Protein AF-A0A532EG51-F1 (afdb_monomer)

Structure (mmCIF, N/CA/C/O backbone):
data_AF-A0A532EG51-F1
#
_entry.id   AF-A0A532EG51-F1
#
loop_
_atom_site.group_PDB
_atom_site.id
_atom_site.type_symbol
_atom_site.label_atom_id
_atom_site.label_alt_id
_atom_site.label_comp_id
_atom_site.label_asym_id
_atom_site.label_entity_id
_atom_site.label_seq_id
_atom_site.pdbx_PDB_ins_code
_atom_site.Cartn_x
_atom_site.Cartn_y
_atom_site.Cartn_z
_atom_site.occupancy
_atom_site.B_iso_or_equiv
_atom_site.auth_seq_id
_atom_site.auth_comp_id
_atom_site.auth_asym_id
_atom_site.auth_atom_id
_atom_site.pdbx_PDB_model_num
ATOM 1 N N . MET A 1 1 ? 7.553 10.948 -32.820 1.00 44.69 1 MET A N 1
ATOM 2 C CA . MET A 1 1 ? 8.065 10.820 -31.436 1.00 44.69 1 MET A CA 1
ATOM 3 C C . MET A 1 1 ? 9.586 10.845 -31.496 1.00 44.69 1 MET A C 1
ATOM 5 O O . MET A 1 1 ? 10.155 9.949 -32.108 1.00 44.69 1 MET A O 1
ATOM 9 N N . SER A 1 2 ? 10.228 11.913 -31.012 1.00 43.25 2 SER A N 1
ATOM 10 C CA . SER A 1 2 ? 11.680 12.111 -31.150 1.00 43.25 2 SER A CA 1
ATOM 11 C C . SER A 1 2 ? 12.471 11.168 -30.231 1.00 43.25 2 SER A C 1
ATOM 13 O O . SER A 1 2 ? 11.969 10.729 -29.196 1.00 43.25 2 SER A O 1
ATOM 15 N N . GLN A 1 3 ? 13.717 10.857 -30.606 1.00 40.47 3 GLN A N 1
ATOM 16 C CA . GLN A 1 3 ? 14.642 10.022 -29.823 1.00 40.47 3 GLN A CA 1
ATOM 17 C C . GLN A 1 3 ? 14.815 10.500 -28.366 1.00 40.47 3 GLN A C 1
ATOM 19 O O . GLN A 1 3 ? 14.980 9.659 -27.489 1.00 40.47 3 GLN A O 1
ATOM 24 N N . GLY A 1 4 ? 14.662 11.800 -28.085 1.00 36.78 4 GLY A N 1
ATOM 25 C CA . GLY A 1 4 ? 14.789 12.367 -26.734 1.00 36.78 4 GLY A CA 1
ATOM 26 C C . GLY A 1 4 ? 13.719 11.914 -25.730 1.00 36.78 4 GLY A C 1
ATOM 27 O O . GLY A 1 4 ? 13.991 11.847 -24.537 1.00 36.78 4 GLY A O 1
ATOM 28 N N . ALA A 1 5 ? 12.525 11.509 -26.182 1.00 42.94 5 ALA A N 1
ATOM 29 C CA . ALA A 1 5 ? 11.503 10.949 -25.287 1.00 42.94 5 ALA A CA 1
ATOM 30 C C . ALA A 1 5 ? 11.810 9.497 -24.861 1.00 42.94 5 ALA A C 1
ATOM 32 O O . ALA A 1 5 ? 11.273 9.016 -23.867 1.00 42.94 5 ALA A O 1
ATOM 33 N N . ARG A 1 6 ? 12.679 8.785 -25.599 1.00 46.69 6 ARG A N 1
ATOM 34 C CA . ARG A 1 6 ? 13.057 7.390 -25.302 1.00 46.69 6 ARG A CA 1
ATOM 35 C C . ARG A 1 6 ? 14.156 7.271 -24.241 1.00 46.69 6 ARG A C 1
ATOM 37 O O . ARG A 1 6 ? 14.293 6.198 -23.657 1.00 46.69 6 ARG A O 1
ATOM 44 N N . GLU A 1 7 ? 14.917 8.335 -23.989 1.00 49.00 7 GLU A N 1
ATOM 45 C CA . GLU A 1 7 ? 15.974 8.369 -22.964 1.00 49.00 7 GLU A CA 1
ATOM 46 C C . GLU A 1 7 ? 15.437 8.706 -21.565 1.00 49.00 7 GLU A C 1
ATOM 48 O O . GLU A 1 7 ? 15.959 8.198 -20.578 1.00 49.00 7 GLU A O 1
ATOM 53 N N . ALA A 1 8 ? 14.348 9.475 -21.461 1.00 59.41 8 ALA A N 1
ATOM 54 C CA . ALA A 1 8 ? 13.817 9.969 -20.184 1.00 59.41 8 ALA A CA 1
ATOM 55 C C . ALA A 1 8 ? 13.227 8.888 -19.247 1.00 59.41 8 ALA A C 1
ATOM 57 O O . ALA A 1 8 ? 13.040 9.150 -18.057 1.00 59.41 8 ALA A O 1
ATOM 58 N N . ASN A 1 9 ? 12.947 7.686 -19.764 1.00 66.75 9 ASN A N 1
ATOM 59 C CA . ASN A 1 9 ? 12.246 6.605 -19.054 1.00 66.75 9 ASN A CA 1
ATOM 60 C C . ASN A 1 9 ? 13.126 5.378 -18.762 1.00 66.75 9 ASN A C 1
ATOM 62 O O . ASN A 1 9 ? 12.605 4.271 -18.644 1.00 66.75 9 ASN A O 1
ATOM 66 N N . ARG A 1 10 ? 14.450 5.541 -18.678 1.00 78.94 10 ARG A N 1
ATOM 67 C CA . ARG A 1 10 ? 15.363 4.463 -18.268 1.00 78.94 10 ARG A CA 1
ATOM 68 C C . ARG A 1 10 ? 15.926 4.727 -16.879 1.00 78.94 10 ARG A C 1
ATOM 70 O O . ARG A 1 10 ? 16.183 5.877 -16.532 1.00 78.94 10 ARG A O 1
ATOM 77 N N . VAL A 1 11 ? 16.150 3.656 -16.124 1.00 87.00 11 VAL A N 1
ATOM 78 C CA . VAL A 1 11 ? 16.939 3.694 -14.888 1.00 87.00 11 VAL A CA 1
ATOM 79 C C . VAL A 1 11 ? 18.375 4.102 -15.226 1.00 87.00 11 VAL A C 1
ATOM 81 O O . VAL A 1 11 ? 19.009 3.514 -16.105 1.00 87.00 11 VAL A O 1
ATOM 84 N N . THR A 1 12 ? 18.880 5.129 -14.548 1.00 92.38 12 THR A N 1
ATOM 85 C CA . THR A 1 12 ? 20.250 5.636 -14.708 1.00 92.38 12 THR A CA 1
ATOM 86 C C . THR A 1 12 ? 21.196 5.024 -13.664 1.00 92.38 12 THR A C 1
ATOM 88 O O . THR A 1 12 ? 20.728 4.517 -12.643 1.00 92.38 12 THR A O 1
ATOM 91 N N . PRO A 1 13 ? 22.530 5.098 -13.847 1.00 95.56 13 PRO A N 1
ATOM 92 C CA . PRO A 1 13 ? 23.479 4.696 -12.804 1.00 95.56 13 PRO A CA 1
ATOM 93 C C . PRO A 1 13 ? 23.247 5.412 -11.465 1.00 95.56 13 PRO A C 1
ATOM 95 O O . PRO A 1 13 ? 23.310 4.777 -10.419 1.00 95.56 13 PRO A O 1
ATOM 98 N N . LEU A 1 14 ? 22.873 6.698 -11.498 1.00 95.81 14 LEU A N 1
ATOM 99 C CA . LEU A 1 14 ? 22.558 7.470 -10.293 1.00 95.81 14 LEU A CA 1
ATOM 100 C C . LEU A 1 14 ? 21.313 6.936 -9.566 1.00 95.81 14 LEU A C 1
ATOM 102 O O . LEU A 1 14 ? 21.284 6.913 -8.339 1.00 95.81 14 LEU A O 1
ATOM 106 N N . ASP A 1 15 ? 20.293 6.476 -10.299 1.00 95.50 15 ASP A N 1
ATOM 107 C CA . ASP A 1 15 ? 19.112 5.851 -9.686 1.00 95.50 15 ASP A CA 1
ATOM 108 C C . ASP A 1 15 ? 19.478 4.553 -8.948 1.00 95.50 15 ASP A C 1
ATOM 110 O O . ASP A 1 15 ? 18.908 4.262 -7.892 1.00 95.50 15 ASP A O 1
ATOM 114 N N . VAL A 1 16 ? 20.433 3.788 -9.494 1.00 96.38 16 VAL A N 1
ATOM 115 C CA . VAL A 1 16 ? 20.957 2.557 -8.884 1.00 96.38 16 VAL A CA 1
ATOM 116 C C . VAL A 1 16 ? 21.799 2.874 -7.649 1.00 96.38 16 VAL A C 1
ATOM 118 O O . VAL A 1 16 ? 21.590 2.251 -6.610 1.00 96.38 16 VAL A O 1
ATOM 121 N N . GLU A 1 17 ? 22.692 3.863 -7.724 1.00 97.88 17 GLU A N 1
ATOM 122 C CA . GLU A 1 17 ? 23.481 4.330 -6.575 1.00 97.88 17 GLU A CA 1
ATOM 123 C C . GLU A 1 17 ? 22.575 4.850 -5.452 1.00 97.88 17 GLU A C 1
ATOM 125 O O . GLU A 1 17 ? 22.769 4.509 -4.287 1.00 97.88 17 GLU A O 1
ATOM 130 N N . TYR A 1 18 ? 21.529 5.614 -5.786 1.00 97.88 18 TYR A N 1
ATOM 131 C CA . TYR A 1 18 ? 20.553 6.089 -4.803 1.00 97.88 18 TYR A CA 1
ATOM 132 C C . TYR A 1 18 ? 19.774 4.933 -4.156 1.00 97.88 18 TYR A C 1
ATOM 134 O O . TYR A 1 18 ? 19.570 4.926 -2.940 1.00 97.88 18 TYR A O 1
ATOM 142 N N . TYR A 1 19 ? 19.378 3.926 -4.942 1.00 97.94 19 TYR A N 1
ATOM 143 C CA . TYR A 1 19 ? 18.764 2.707 -4.414 1.00 97.94 19 TYR A CA 1
ATOM 144 C C . TYR A 1 19 ? 19.694 1.973 -3.437 1.00 97.94 19 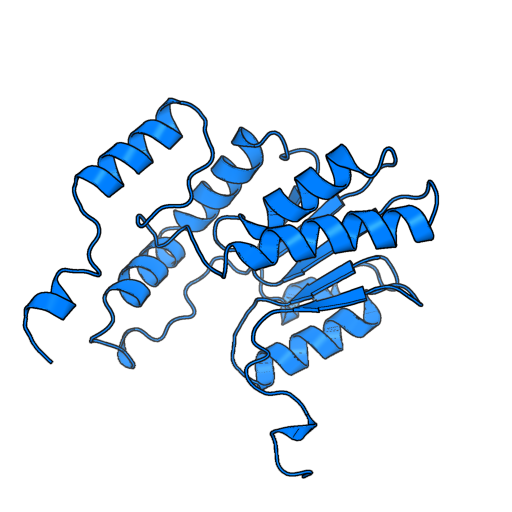TYR A C 1
ATOM 146 O O . TYR A 1 19 ? 19.277 1.650 -2.322 1.00 97.94 19 TYR A O 1
ATOM 154 N N . GLN A 1 20 ? 20.957 1.760 -3.816 1.00 98.12 20 GLN A N 1
ATOM 155 C CA . GLN A 1 20 ? 21.966 1.121 -2.965 1.00 98.12 20 GLN A CA 1
ATOM 156 C C . GLN A 1 20 ? 22.197 1.914 -1.678 1.00 98.12 20 GLN A C 1
ATOM 158 O O . GLN A 1 20 ? 22.132 1.341 -0.593 1.00 98.12 20 GLN A O 1
ATOM 163 N N . PHE A 1 21 ? 22.339 3.237 -1.779 1.00 98.38 21 PHE A N 1
ATOM 164 C CA . PHE A 1 21 ? 22.466 4.121 -0.626 1.00 98.38 21 PHE A CA 1
ATOM 165 C C . PHE A 1 21 ? 21.287 3.968 0.345 1.00 98.38 21 PHE A C 1
ATOM 167 O O . PHE A 1 21 ? 21.500 3.784 1.542 1.00 98.38 21 PHE A O 1
ATOM 174 N N . CYS A 1 22 ? 20.037 3.989 -0.137 1.00 98.38 22 CYS A N 1
ATOM 175 C CA . CYS A 1 22 ? 18.874 3.780 0.733 1.00 98.38 22 CYS A CA 1
ATOM 176 C C . CYS A 1 22 ? 18.903 2.410 1.426 1.00 98.38 22 CYS A C 1
ATOM 178 O O . CYS A 1 22 ? 18.584 2.318 2.613 1.00 98.38 22 CYS A O 1
ATOM 180 N N . ARG A 1 23 ? 19.313 1.351 0.718 1.00 97.75 23 ARG A N 1
ATOM 181 C CA . ARG A 1 23 ? 19.439 -0.001 1.286 1.00 97.75 23 ARG A CA 1
ATOM 182 C C . ARG A 1 23 ? 20.509 -0.058 2.376 1.00 97.75 23 ARG A C 1
ATOM 184 O O . ARG A 1 23 ? 20.228 -0.546 3.466 1.00 97.75 23 ARG A O 1
ATOM 191 N N . GLU A 1 24 ? 21.698 0.471 2.105 1.00 98.12 24 GLU A N 1
ATOM 192 C CA . GLU A 1 24 ? 22.837 0.479 3.032 1.00 98.12 24 GLU A CA 1
ATOM 193 C C . GLU A 1 24 ? 22.579 1.337 4.272 1.00 98.12 24 GLU A C 1
ATOM 195 O O . GLU A 1 24 ? 22.957 0.964 5.379 1.00 98.12 24 GLU A O 1
ATOM 200 N N . GLN A 1 25 ? 21.901 2.473 4.100 1.00 98.31 25 GLN A N 1
ATOM 201 C CA . GLN A 1 25 ? 21.572 3.390 5.191 1.00 98.31 25 GLN A CA 1
ATOM 202 C C . GLN A 1 25 ? 20.287 3.015 5.937 1.00 98.31 25 GLN A C 1
ATOM 204 O O . GLN A 1 25 ? 19.846 3.789 6.788 1.00 98.31 25 GLN A O 1
ATOM 209 N N . LEU A 1 26 ? 19.674 1.867 5.619 1.00 98.00 26 LEU A N 1
ATOM 210 C CA . LEU A 1 26 ? 18.408 1.418 6.202 1.00 98.00 26 LEU A CA 1
ATOM 211 C C . LEU A 1 26 ? 17.331 2.513 6.141 1.00 98.00 26 LEU A C 1
ATOM 213 O O . LEU A 1 26 ? 16.699 2.844 7.142 1.00 98.00 26 LEU A O 1
ATOM 217 N N . ARG A 1 27 ? 17.139 3.091 4.951 1.00 98.12 27 ARG A N 1
ATOM 218 C CA . ARG A 1 27 ? 16.111 4.098 4.662 1.00 98.12 27 ARG A CA 1
ATOM 219 C C . ARG A 1 27 ? 15.099 3.571 3.643 1.00 98.12 27 ARG A C 1
ATOM 221 O O . ARG A 1 27 ? 15.497 2.821 2.745 1.00 98.12 27 ARG A O 1
ATOM 228 N N . PRO A 1 28 ? 13.829 4.010 3.712 1.00 98.19 28 PRO A N 1
ATOM 229 C CA . PRO A 1 28 ? 12.867 3.730 2.656 1.00 98.19 28 PRO A CA 1
ATOM 230 C C . PRO A 1 28 ? 13.341 4.271 1.301 1.00 98.19 28 PRO A C 1
ATOM 232 O O . PRO A 1 28 ? 14.021 5.299 1.225 1.00 98.19 28 PRO A O 1
ATOM 235 N N . TYR A 1 29 ? 12.961 3.589 0.226 1.00 98.31 29 TYR A N 1
ATOM 236 C CA . TYR A 1 29 ? 13.270 3.965 -1.147 1.00 98.31 29 TYR A CA 1
ATOM 237 C C . TYR A 1 29 ? 12.000 4.081 -1.993 1.00 98.31 29 TYR A C 1
ATOM 239 O O . TYR A 1 29 ? 11.224 3.131 -2.112 1.00 98.31 29 TYR A O 1
ATOM 247 N N . PHE A 1 30 ? 11.854 5.240 -2.638 1.00 96.56 30 PHE A N 1
ATOM 248 C CA . PHE A 1 30 ? 10.783 5.568 -3.580 1.00 96.56 30 PHE A CA 1
ATOM 249 C C . PHE A 1 30 ? 11.372 6.298 -4.793 1.00 96.56 30 PHE A C 1
ATOM 251 O O . PHE A 1 30 ? 11.174 7.496 -4.981 1.00 96.56 30 PHE A O 1
ATOM 258 N N . GLY A 1 31 ? 12.163 5.578 -5.590 1.00 94.56 31 GLY A N 1
ATOM 259 C CA . GLY A 1 31 ? 12.796 6.093 -6.809 1.00 94.56 31 GLY A CA 1
ATOM 260 C C . GLY A 1 31 ? 12.433 5.295 -8.064 1.00 94.56 31 GLY A C 1
ATOM 261 O O . GLY A 1 31 ? 11.440 4.567 -8.089 1.00 94.56 31 GLY A O 1
ATOM 262 N N . ARG A 1 32 ? 13.238 5.452 -9.125 1.00 93.56 32 ARG A N 1
ATOM 263 C CA . ARG A 1 32 ? 12.995 4.826 -10.440 1.00 93.56 32 ARG A CA 1
ATOM 264 C C . ARG A 1 32 ? 13.317 3.339 -10.504 1.00 93.56 32 ARG A C 1
ATOM 266 O O . ARG A 1 32 ? 12.734 2.653 -11.332 1.00 93.56 32 ARG A O 1
ATOM 273 N N . VAL A 1 33 ? 14.216 2.821 -9.667 1.00 94.50 33 VAL A N 1
ATOM 274 C CA . VAL A 1 33 ? 14.486 1.377 -9.618 1.00 94.50 33 VAL A CA 1
ATOM 275 C C . VAL A 1 33 ? 13.190 0.666 -9.234 1.00 94.50 33 VAL A C 1
ATOM 277 O O . VAL A 1 33 ? 12.557 1.022 -8.240 1.00 94.50 33 VAL A O 1
ATOM 280 N N . MET A 1 34 ? 12.776 -0.300 -10.060 1.00 94.38 34 MET A N 1
ATOM 281 C CA . MET A 1 34 ? 11.474 -0.983 -9.973 1.00 94.38 34 MET A CA 1
ATOM 282 C C . MET A 1 34 ? 10.257 -0.051 -10.090 1.00 94.38 34 MET A C 1
ATOM 284 O O . MET A 1 34 ? 9.144 -0.482 -9.814 1.00 94.38 34 MET A O 1
ATOM 288 N N . TRP A 1 35 ? 10.443 1.217 -10.466 1.00 93.44 35 TRP A N 1
ATOM 289 C CA . TRP A 1 35 ? 9.406 2.250 -10.402 1.00 93.44 35 TRP A CA 1
ATOM 290 C C . TRP A 1 35 ? 8.690 2.247 -9.047 1.00 93.44 35 TRP A C 1
ATOM 292 O O . TRP A 1 35 ? 7.465 2.174 -8.958 1.00 93.44 35 TRP A O 1
ATOM 302 N N . ALA A 1 36 ? 9.481 2.262 -7.972 1.00 95.12 36 ALA A N 1
ATOM 303 C CA . ALA A 1 36 ? 8.994 2.159 -6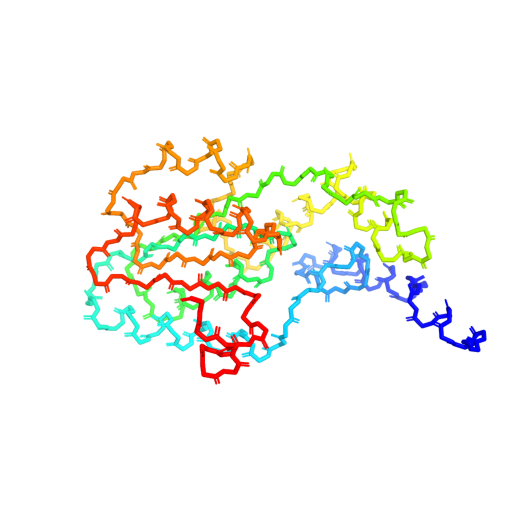.601 1.00 95.12 36 ALA A CA 1
ATOM 304 C C . ALA A 1 36 ? 8.107 3.344 -6.185 1.00 95.12 36 ALA A C 1
ATOM 306 O O . ALA A 1 36 ? 7.237 3.187 -5.333 1.00 95.12 36 ALA A O 1
ATOM 307 N N . SER A 1 37 ? 8.318 4.522 -6.779 1.00 92.31 37 SER A N 1
ATOM 308 C CA . SER A 1 37 ? 7.434 5.676 -6.595 1.00 92.31 37 SER A CA 1
ATOM 309 C C . SER A 1 37 ? 6.265 5.620 -7.580 1.00 92.31 37 SER A C 1
ATOM 311 O O . SER A 1 37 ? 6.482 5.672 -8.791 1.00 92.31 37 SER A O 1
ATOM 313 N N . GLN A 1 38 ? 5.045 5.514 -7.054 1.00 87.75 38 GLN A N 1
ATOM 314 C CA . GLN A 1 38 ? 3.788 5.509 -7.806 1.00 87.75 38 GLN A CA 1
ATOM 315 C C . GLN A 1 38 ? 2.789 6.476 -7.158 1.00 87.75 38 GLN A C 1
ATOM 317 O O . GLN A 1 38 ? 2.844 6.717 -5.950 1.00 87.75 38 GLN A O 1
ATOM 322 N N . GLY A 1 39 ? 1.862 6.999 -7.961 1.00 84.81 39 GLY A N 1
ATOM 323 C CA . GLY A 1 39 ? 0.818 7.921 -7.511 1.00 84.81 39 GLY A CA 1
ATOM 324 C C . GLY A 1 39 ? 1.262 9.384 -7.382 1.00 84.81 39 GLY A C 1
ATOM 325 O O . GLY A 1 39 ? 2.430 9.746 -7.546 1.00 84.81 39 GLY A O 1
ATOM 326 N N . LEU A 1 40 ? 0.292 10.260 -7.112 1.00 87.12 40 LEU A N 1
ATOM 327 C CA . LEU A 1 40 ? 0.514 11.702 -6.985 1.00 87.12 40 LEU A CA 1
ATOM 328 C C . LEU A 1 40 ? 0.959 12.075 -5.559 1.00 87.12 40 LEU A C 1
ATOM 330 O O . LEU A 1 40 ? 0.257 11.731 -4.607 1.00 87.12 40 LEU A O 1
ATOM 334 N N . PRO A 1 41 ? 2.026 12.880 -5.370 1.00 89.19 41 PRO A N 1
ATOM 335 C CA . PRO A 1 41 ? 2.476 13.300 -4.037 1.00 89.19 41 PRO A CA 1
ATOM 336 C C . PRO A 1 41 ? 1.390 13.979 -3.189 1.00 89.19 41 PRO A C 1
ATOM 338 O O . PRO A 1 41 ? 1.337 13.789 -1.976 1.00 89.19 41 PRO A O 1
ATOM 341 N N . LEU A 1 42 ? 0.486 14.733 -3.826 1.00 91.19 42 LEU A N 1
ATOM 342 C CA . LEU A 1 42 ? -0.628 15.406 -3.151 1.00 91.19 42 LEU A CA 1
ATOM 343 C C . LEU A 1 42 ? -1.574 14.419 -2.446 1.00 91.19 42 LEU A C 1
ATOM 345 O O . LEU A 1 42 ? -2.135 14.754 -1.402 1.00 91.19 42 LEU A O 1
ATOM 349 N N . ARG A 1 43 ? -1.708 13.191 -2.968 1.00 91.50 43 ARG A N 1
ATOM 350 C CA . ARG A 1 43 ? -2.552 12.137 -2.389 1.00 91.50 43 ARG A CA 1
ATOM 351 C C . ARG A 1 43 ? -2.160 11.852 -0.941 1.00 91.50 43 ARG A C 1
ATOM 353 O O . ARG A 1 43 ? -3.032 11.742 -0.088 1.00 91.50 43 ARG A O 1
ATOM 360 N N . HIS A 1 44 ? -0.864 11.858 -0.633 1.00 94.56 44 HIS A N 1
ATOM 361 C CA . HIS A 1 44 ? -0.360 11.587 0.714 1.00 94.56 44 HIS A CA 1
ATOM 362 C C . HIS A 1 44 ? -0.843 12.602 1.759 1.00 94.56 44 HIS A C 1
ATOM 364 O O . HIS A 1 44 ? -1.092 12.228 2.903 1.00 94.56 44 HIS A O 1
ATOM 370 N N . VAL A 1 45 ? -1.021 13.870 1.371 1.00 95.06 45 VAL A N 1
ATOM 371 C CA . VAL A 1 45 ? -1.569 14.906 2.263 1.00 95.06 45 VAL A CA 1
ATOM 372 C C . VAL A 1 45 ? -3.035 14.610 2.570 1.00 95.06 45 VAL A C 1
ATOM 374 O O . VAL A 1 45 ? -3.439 14.614 3.730 1.00 95.06 45 VAL A O 1
ATOM 377 N N . VAL A 1 46 ? -3.820 14.286 1.539 1.00 94.81 46 VAL A N 1
ATOM 378 C CA . VAL A 1 46 ? -5.243 13.943 1.686 1.00 94.81 46 VAL A CA 1
ATOM 379 C C . VAL A 1 46 ? -5.418 12.697 2.554 1.00 94.81 46 VAL A C 1
ATOM 381 O O . VAL A 1 46 ? -6.260 12.686 3.445 1.00 94.81 46 VAL A O 1
ATOM 384 N N . MET A 1 47 ? -4.592 11.672 2.343 1.00 95.38 47 MET A N 1
ATOM 385 C CA . MET A 1 47 ? -4.598 10.437 3.131 1.00 95.38 47 MET A CA 1
ATOM 386 C C . MET A 1 47 ? -4.334 10.699 4.621 1.00 95.38 47 MET A C 1
ATOM 388 O O . MET A 1 47 ? -5.067 10.201 5.476 1.00 95.38 47 MET A O 1
ATOM 392 N N . GLN A 1 48 ? -3.314 11.502 4.947 1.00 94.69 48 GLN A N 1
ATOM 393 C CA . GLN A 1 48 ? -2.995 11.842 6.339 1.00 94.69 48 GLN A CA 1
ATOM 394 C C . GLN A 1 48 ? -4.136 12.614 7.009 1.00 94.69 48 GLN A C 1
ATOM 396 O O . GLN A 1 48 ? -4.532 12.282 8.128 1.00 94.69 48 GLN A O 1
ATOM 401 N N . GLU A 1 49 ? -4.703 13.604 6.314 1.00 95.25 49 GLU A N 1
ATOM 402 C CA . GLU A 1 49 ? -5.817 14.397 6.836 1.00 95.25 49 GLU A CA 1
ATOM 403 C C . GLU A 1 49 ? -7.096 13.572 7.003 1.00 95.25 49 GLU A C 1
ATOM 405 O O . GLU A 1 49 ? -7.800 13.735 8.001 1.00 95.25 49 GLU A O 1
ATOM 410 N N . LEU A 1 50 ? -7.369 12.640 6.086 1.00 94.81 50 LEU A N 1
ATOM 411 C CA . LEU A 1 50 ? -8.497 11.720 6.188 1.00 94.81 50 LEU A CA 1
ATOM 412 C C . LEU A 1 50 ? -8.406 10.874 7.462 1.00 94.81 50 LEU A C 1
ATOM 414 O O . LEU A 1 50 ? -9.357 10.843 8.242 1.00 94.81 50 LEU A O 1
ATOM 41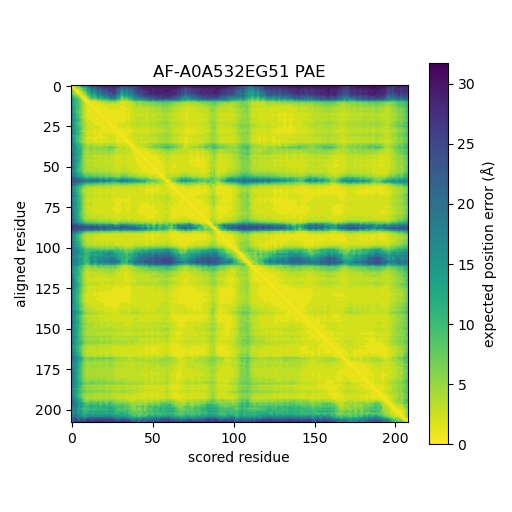8 N N . VAL A 1 51 ? -7.250 10.251 7.722 1.00 93.75 51 VAL A N 1
ATOM 419 C CA . VAL A 1 51 ? -7.041 9.480 8.958 1.00 93.75 51 VAL A CA 1
ATOM 420 C C . VAL A 1 51 ? -7.177 10.380 10.181 1.00 93.75 51 VAL A C 1
ATOM 422 O O . VAL A 1 51 ? -7.867 10.012 11.127 1.00 93.75 51 VAL A O 1
ATOM 425 N N . ARG A 1 52 ? -6.578 11.577 10.172 1.00 91.88 52 ARG A N 1
ATOM 426 C CA . ARG A 1 52 ? -6.672 12.519 11.297 1.00 91.88 52 ARG A CA 1
ATOM 427 C C . ARG A 1 52 ? -8.125 12.865 11.635 1.00 91.88 52 ARG A C 1
ATOM 429 O O . ARG A 1 52 ? -8.483 12.878 12.815 1.00 91.88 52 ARG A O 1
ATOM 436 N N . LEU A 1 53 ? -8.947 13.164 10.629 1.00 92.94 53 LEU A N 1
ATOM 437 C CA . LEU A 1 53 ? -10.350 13.545 10.805 1.00 92.94 53 LEU A CA 1
ATOM 438 C C . LEU A 1 53 ? -11.208 12.360 11.256 1.00 92.94 53 LEU A C 1
ATOM 440 O O . LEU A 1 53 ? -11.916 12.470 12.258 1.00 92.94 53 LEU A O 1
ATOM 444 N N . GLU A 1 54 ? -11.109 11.224 10.567 1.00 92.56 54 GLU A N 1
ATOM 445 C CA . GLU A 1 54 ? -11.947 10.058 10.857 1.00 92.56 54 GLU A CA 1
ATOM 446 C C . GLU A 1 54 ? -11.587 9.402 12.187 1.00 92.56 54 GLU A C 1
ATOM 448 O O . GLU A 1 54 ? -12.475 9.079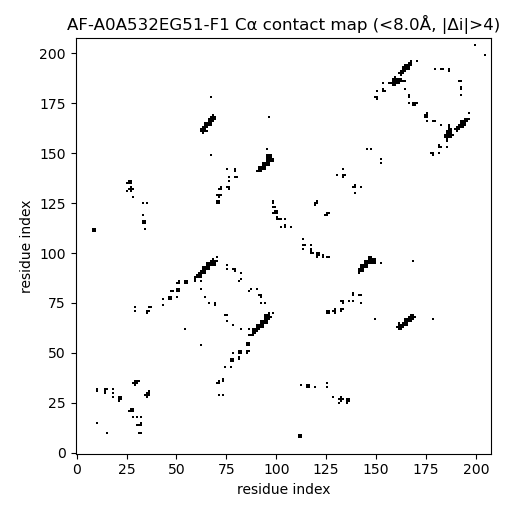 12.975 1.00 92.56 54 GLU A O 1
ATOM 453 N N . ALA A 1 55 ? -10.297 9.292 12.503 1.00 88.75 55 ALA A N 1
ATOM 454 C CA . ALA A 1 55 ? -9.862 8.772 13.792 1.00 88.75 55 ALA A CA 1
ATOM 455 C C . ALA A 1 55 ? -10.301 9.692 14.946 1.00 88.75 55 ALA A C 1
ATOM 457 O O . ALA A 1 55 ? -10.778 9.211 15.971 1.00 88.75 55 ALA A O 1
ATOM 458 N N . SER A 1 56 ? -10.246 11.020 14.767 1.00 86.00 56 SER A N 1
ATOM 459 C CA . SER A 1 56 ? -10.753 11.965 15.779 1.00 86.00 56 SER A CA 1
ATOM 460 C C . SER A 1 56 ? -12.268 11.854 15.981 1.00 86.00 56 SER A C 1
ATOM 462 O O . SER A 1 56 ? -12.753 12.024 17.100 1.00 86.00 56 SER A O 1
ATOM 464 N N . ARG A 1 57 ? -13.024 11.562 14.915 1.00 87.19 57 ARG A N 1
ATOM 465 C CA . ARG A 1 57 ? -14.485 11.404 14.962 1.00 87.19 57 ARG A CA 1
ATOM 466 C C . ARG A 1 57 ? -14.908 10.146 15.723 1.00 87.19 57 ARG A C 1
ATOM 468 O O . ARG A 1 57 ? -15.927 10.169 16.407 1.00 87.19 57 ARG A O 1
ATOM 475 N N . GLN A 1 58 ? -14.144 9.062 15.600 1.00 80.12 58 GLN A N 1
ATOM 476 C CA . GLN A 1 58 ? -14.483 7.751 16.165 1.00 80.12 58 GLN A CA 1
ATOM 477 C C . GLN A 1 58 ? -14.023 7.556 17.624 1.00 80.12 58 GLN A C 1
ATOM 479 O O . GLN A 1 58 ? -14.399 6.577 18.271 1.00 80.12 58 GLN A O 1
ATOM 484 N N . GLY A 1 59 ? -13.275 8.511 18.188 1.00 76.56 59 GLY A N 1
ATOM 485 C CA . GLY A 1 59 ? -12.882 8.520 19.598 1.00 76.56 59 GLY A CA 1
ATOM 486 C C . GLY A 1 59 ? -11.589 7.746 19.872 1.00 76.56 59 GLY A C 1
ATOM 487 O O . GLY A 1 59 ? -10.662 7.769 19.077 1.00 76.56 59 GLY A O 1
ATOM 488 N N . ALA A 1 60 ? -11.487 7.102 21.040 1.00 76.38 60 ALA A N 1
ATOM 489 C CA . ALA A 1 60 ? -10.248 6.459 21.505 1.00 76.38 60 ALA A CA 1
ATOM 490 C C . ALA A 1 60 ? -10.141 4.956 21.164 1.00 76.38 60 ALA A C 1
ATOM 492 O O . ALA A 1 60 ? -9.305 4.256 21.735 1.00 76.38 60 ALA A O 1
ATOM 493 N N . GLY A 1 61 ? -11.021 4.430 20.308 1.00 84.19 61 GLY A N 1
ATOM 494 C CA . GLY A 1 61 ? -11.006 3.022 19.899 1.00 84.19 61 GLY A CA 1
ATOM 495 C C . GLY A 1 61 ? -9.998 2.756 18.775 1.00 84.19 61 GLY A C 1
ATOM 496 O O . GLY A 1 61 ? -9.666 3.680 18.055 1.00 84.19 61 GLY A O 1
ATOM 497 N N . PRO A 1 62 ? -9.510 1.515 18.593 1.00 90.19 62 PRO A N 1
ATOM 498 C CA . PRO A 1 62 ? -8.696 1.107 17.443 1.00 90.19 62 PRO A CA 1
ATOM 499 C C . PRO A 1 62 ? -9.182 1.634 16.085 1.00 90.19 62 PRO A C 1
ATOM 501 O O . PRO A 1 62 ? -10.364 1.491 15.783 1.00 90.19 62 PRO A O 1
ATOM 504 N N . PHE A 1 63 ? -8.259 2.141 15.258 1.00 94.06 63 PHE A N 1
ATOM 505 C CA . PHE A 1 63 ? -8.531 2.519 13.867 1.00 94.06 63 PHE A CA 1
ATOM 506 C C . PHE A 1 63 ? -7.809 1.561 12.910 1.00 94.06 63 PHE A C 1
ATOM 508 O O . PHE A 1 63 ? -6.576 1.460 12.908 1.00 94.06 63 PHE A O 1
ATOM 515 N N . HIS A 1 64 ? -8.572 0.803 12.131 1.00 96.69 64 HIS A N 1
ATOM 516 C CA . HIS A 1 64 ? -8.079 -0.260 11.263 1.00 96.69 64 HIS A CA 1
ATOM 517 C C . HIS A 1 64 ? -8.263 0.101 9.794 1.00 96.69 64 HIS A C 1
ATOM 519 O O . HIS A 1 64 ? -9.369 0.398 9.347 1.00 96.69 64 HIS A O 1
ATOM 525 N N . ILE A 1 65 ? -7.166 0.028 9.045 1.00 98.19 65 ILE A N 1
ATOM 526 C CA . ILE A 1 65 ? -7.104 0.372 7.628 1.00 98.19 65 ILE A CA 1
ATOM 527 C C . ILE A 1 65 ? -6.861 -0.903 6.825 1.00 98.19 65 ILE A C 1
ATOM 529 O O . ILE A 1 65 ? -6.004 -1.709 7.191 1.00 98.19 65 ILE A O 1
ATOM 533 N N . LEU A 1 66 ? -7.606 -1.075 5.739 1.00 98.75 66 LEU A N 1
ATOM 534 C CA . LEU A 1 66 ? -7.338 -2.059 4.695 1.00 98.75 66 LEU A CA 1
ATOM 535 C C . LEU A 1 66 ? -6.893 -1.327 3.428 1.00 98.75 66 LEU A C 1
ATOM 537 O O . LEU A 1 66 ? -7.569 -0.410 2.978 1.00 98.75 66 LEU A O 1
ATOM 541 N N . GLU A 1 67 ? -5.788 -1.763 2.845 1.00 98.62 67 GLU A N 1
ATOM 542 C CA . GLU A 1 67 ? -5.274 -1.307 1.558 1.00 98.62 67 GLU A CA 1
ATOM 543 C C . GLU A 1 67 ? -5.252 -2.491 0.587 1.00 98.62 67 GLU A C 1
ATOM 545 O O . GLU A 1 67 ? -4.717 -3.550 0.918 1.00 98.62 67 GLU A O 1
ATOM 550 N N . VAL A 1 68 ? -5.853 -2.324 -0.590 1.00 98.31 68 VAL A N 1
ATOM 551 C CA . VAL A 1 68 ? -5.821 -3.294 -1.690 1.00 98.31 68 VAL A CA 1
ATOM 552 C C . VAL A 1 68 ? -4.944 -2.726 -2.796 1.00 98.31 68 VAL A C 1
ATOM 554 O O . VAL A 1 68 ? -5.298 -1.700 -3.362 1.00 98.31 68 VAL A O 1
ATOM 557 N N . GLY A 1 69 ? -3.838 -3.404 -3.099 1.00 97.12 69 GLY A N 1
ATOM 558 C CA . GLY A 1 69 ? -2.770 -2.889 -3.954 1.00 97.12 69 GLY A CA 1
ATOM 559 C C . GLY A 1 69 ? -1.823 -1.993 -3.161 1.00 97.12 69 GLY A C 1
ATOM 560 O O . GLY A 1 69 ? -2.199 -0.926 -2.690 1.00 97.12 69 GLY A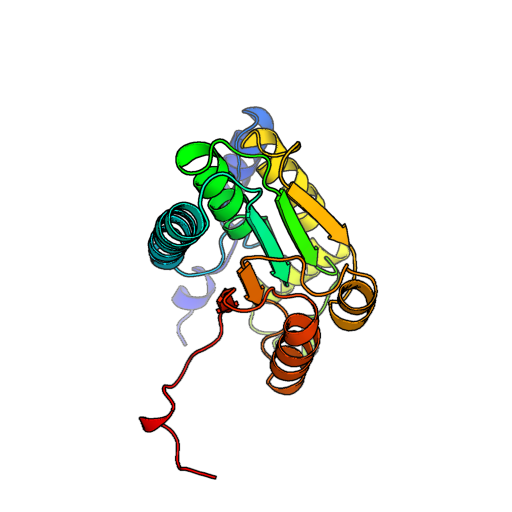 O 1
ATOM 561 N N . SER A 1 70 ? -0.590 -2.459 -2.957 1.00 97.50 70 SER A N 1
ATOM 562 C CA . SER A 1 70 ? 0.368 -1.821 -2.046 1.00 97.50 70 SER A CA 1
ATOM 563 C C . SER A 1 70 ? 1.760 -1.634 -2.627 1.00 97.50 70 SER A C 1
ATOM 565 O O . SER A 1 70 ? 2.522 -0.820 -2.104 1.00 97.50 70 SER A O 1
ATOM 567 N N . TRP A 1 71 ? 2.114 -2.338 -3.706 1.00 97.25 71 TRP A N 1
ATOM 568 C CA . TRP A 1 71 ? 3.371 -2.142 -4.437 1.00 97.25 71 TRP A CA 1
ATOM 569 C C . TRP A 1 71 ? 4.601 -2.051 -3.508 1.00 97.25 71 TRP A C 1
ATOM 571 O O . TRP A 1 71 ? 4.848 -2.978 -2.740 1.00 97.25 71 TRP A O 1
ATOM 581 N N . ALA A 1 72 ? 5.352 -0.939 -3.551 1.00 98.19 72 ALA A N 1
ATOM 582 C CA . ALA A 1 72 ? 6.518 -0.637 -2.710 1.00 98.19 72 ALA A CA 1
ATOM 583 C C . ALA A 1 72 ? 6.173 -0.072 -1.313 1.00 98.19 72 ALA A C 1
ATOM 585 O O . ALA A 1 72 ? 7.081 0.226 -0.534 1.00 98.19 72 ALA A O 1
ATOM 586 N N . GLY A 1 73 ? 4.890 0.122 -0.995 1.00 98.12 73 GLY A N 1
ATOM 587 C CA . GLY A 1 73 ? 4.402 0.478 0.341 1.00 98.12 73 GLY A CA 1
ATOM 588 C C . GLY A 1 73 ? 4.342 1.973 0.659 1.00 98.12 73 GLY A C 1
ATOM 589 O O . GLY A 1 73 ? 4.264 2.335 1.830 1.00 98.12 73 GLY A O 1
ATOM 590 N N . GLY A 1 74 ? 4.389 2.864 -0.337 1.00 97.56 74 GLY A N 1
ATOM 591 C CA . GLY A 1 74 ? 4.363 4.316 -0.098 1.00 97.56 74 GLY A CA 1
ATOM 592 C C . GLY A 1 74 ? 3.067 4.793 0.567 1.00 97.56 74 GLY A C 1
ATOM 593 O O . GLY A 1 74 ? 3.092 5.564 1.533 1.00 97.56 74 GLY A O 1
ATOM 594 N N . SER A 1 75 ? 1.928 4.293 0.088 1.00 97.56 75 SER A N 1
ATOM 595 C CA . SER A 1 75 ? 0.607 4.496 0.690 1.00 97.56 75 SER A CA 1
ATOM 596 C C . SER A 1 75 ? 0.512 3.858 2.075 1.00 97.56 75 SER A C 1
ATOM 598 O O . SER A 1 75 ? 0.169 4.546 3.036 1.00 97.56 75 SER A O 1
ATOM 600 N N . ALA A 1 76 ? 0.935 2.599 2.205 1.00 98.25 76 ALA A N 1
ATOM 601 C CA . ALA A 1 76 ? 0.946 1.868 3.471 1.00 98.25 76 ALA A CA 1
ATOM 602 C C . ALA A 1 76 ? 1.718 2.598 4.586 1.00 98.25 76 ALA A C 1
ATOM 604 O O . ALA A 1 76 ? 1.220 2.724 5.707 1.00 98.25 76 ALA A O 1
ATOM 605 N N . ILE A 1 77 ? 2.903 3.146 4.281 1.00 97.88 77 ILE A N 1
ATOM 606 C CA . ILE A 1 77 ? 3.674 3.987 5.216 1.00 97.88 77 ILE A CA 1
ATOM 607 C C . ILE A 1 77 ? 2.896 5.247 5.584 1.00 97.88 77 ILE A C 1
ATOM 609 O O . ILE A 1 77 ? 2.901 5.665 6.735 1.00 97.88 77 ILE A O 1
ATOM 613 N N . THR A 1 78 ? 2.198 5.851 4.628 1.00 97.44 78 THR A N 1
ATOM 614 C CA . THR A 1 78 ? 1.427 7.076 4.871 1.00 97.44 78 THR A CA 1
ATOM 615 C C . THR A 1 78 ? 0.279 6.834 5.839 1.00 97.44 78 THR A C 1
ATOM 617 O O . THR A 1 78 ? 0.093 7.617 6.771 1.00 97.44 78 THR A O 1
ATOM 620 N N . TRP A 1 79 ? -0.447 5.729 5.667 1.00 97.25 79 TRP A N 1
ATOM 621 C CA . TRP A 1 79 ? -1.468 5.292 6.613 1.00 97.25 79 TRP A CA 1
ATOM 622 C C . TRP A 1 79 ? -0.877 5.007 7.997 1.00 97.25 79 TRP A C 1
ATOM 624 O O . TRP A 1 79 ? -1.393 5.493 9.003 1.00 97.25 79 TRP A O 1
ATOM 634 N N . ALA A 1 80 ? 0.228 4.259 8.051 1.00 96.31 80 ALA A N 1
ATOM 635 C CA . ALA A 1 80 ? 0.899 3.878 9.291 1.00 96.31 80 ALA A CA 1
ATOM 636 C C . ALA 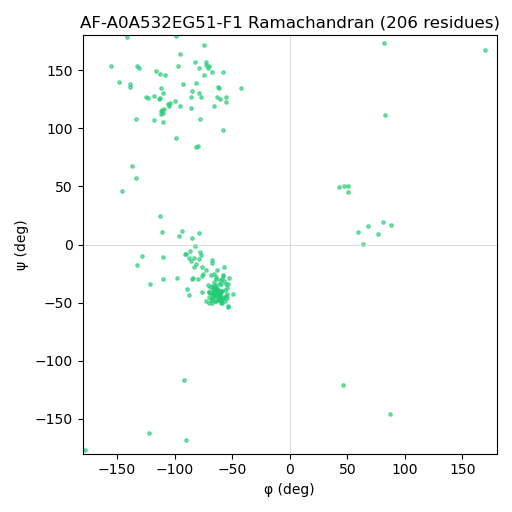A 1 80 ? 1.414 5.091 10.086 1.00 96.31 80 ALA A C 1
ATOM 638 O O . ALA A 1 80 ? 1.230 5.182 11.304 1.00 96.31 80 ALA A O 1
ATOM 639 N N . GLU A 1 81 ? 2.015 6.053 9.392 1.00 95.19 81 GLU A N 1
ATOM 640 C CA . GLU A 1 81 ? 2.504 7.291 9.981 1.00 95.19 81 GLU A CA 1
ATOM 641 C C . GLU A 1 81 ? 1.345 8.166 10.477 1.00 95.19 81 GLU A C 1
ATOM 643 O O . GLU A 1 81 ? 1.411 8.712 11.580 1.00 95.19 81 GLU A O 1
ATOM 648 N N . ALA A 1 82 ? 0.251 8.266 9.713 1.00 94.25 82 ALA A N 1
ATOM 649 C CA . ALA A 1 82 ? -0.932 9.014 10.131 1.00 94.25 82 ALA A CA 1
ATOM 650 C C . ALA A 1 82 ? -1.556 8.428 11.406 1.00 94.25 82 ALA A C 1
ATOM 652 O O . ALA A 1 82 ? -1.886 9.177 12.329 1.00 94.25 82 ALA A O 1
ATOM 653 N N . LEU A 1 83 ? -1.648 7.096 11.498 1.00 92.38 83 LEU A N 1
ATOM 654 C CA . LEU A 1 83 ? -2.080 6.413 12.718 1.00 92.38 83 LEU A CA 1
ATOM 655 C C . LEU A 1 83 ? -1.143 6.724 13.887 1.00 92.38 83 LEU A C 1
ATOM 657 O O . LEU A 1 83 ? -1.609 7.103 14.955 1.00 92.38 83 LEU A O 1
ATOM 661 N N . THR A 1 84 ? 0.170 6.644 13.677 1.00 90.75 84 THR A N 1
ATOM 662 C CA . THR A 1 84 ? 1.167 6.882 14.731 1.00 90.75 84 THR A CA 1
ATOM 663 C C . THR A 1 84 ? 1.123 8.323 15.255 1.00 90.75 84 THR A C 1
ATOM 665 O O . THR A 1 84 ? 1.238 8.550 16.460 1.00 90.75 84 THR A O 1
ATOM 668 N N . ARG A 1 85 ? 0.925 9.313 14.376 1.00 87.56 85 ARG A N 1
ATOM 669 C CA . ARG A 1 85 ? 0.871 10.735 14.755 1.00 87.56 85 ARG A CA 1
ATOM 670 C C . ARG A 1 85 ? -0.438 11.145 15.409 1.00 87.56 85 ARG A C 1
ATOM 672 O O . ARG A 1 85 ? -0.430 11.956 16.335 1.00 87.56 85 ARG A O 1
ATOM 679 N N . HIS A 1 86 ? -1.557 10.647 14.895 1.00 77.19 86 HIS A N 1
ATOM 680 C CA . HIS A 1 86 ? -2.874 11.197 15.215 1.00 77.19 86 HIS A CA 1
ATOM 681 C C . HIS A 1 86 ? -3.731 10.273 16.070 1.00 77.19 86 HIS A C 1
ATOM 683 O O . HIS A 1 86 ? -4.749 10.718 16.597 1.00 77.19 86 HIS A O 1
ATOM 689 N N . HIS A 1 87 ? -3.321 9.021 16.262 1.00 66.75 87 HIS A N 1
ATOM 690 C CA . HIS A 1 87 ? -4.135 8.037 16.945 1.00 66.75 87 HIS A CA 1
ATOM 691 C C . HIS A 1 87 ? -3.335 7.253 17.992 1.00 66.75 87 HIS A C 1
ATOM 693 O O . HIS A 1 87 ? -2.511 6.397 17.695 1.00 66.75 87 HIS A O 1
ATOM 699 N N . ARG A 1 88 ? -3.602 7.540 19.272 1.00 63.03 88 ARG A N 1
ATOM 700 C CA . ARG A 1 88 ? -2.927 6.892 20.413 1.00 63.03 88 ARG A CA 1
ATOM 701 C C . ARG A 1 88 ? -3.423 5.475 20.714 1.00 63.03 88 ARG A C 1
ATOM 703 O O . ARG A 1 88 ? -2.837 4.811 21.564 1.00 63.03 88 ARG A O 1
ATOM 710 N N . ALA A 1 89 ? -4.507 5.031 20.081 1.00 62.16 89 ALA A N 1
ATOM 711 C CA . ALA A 1 89 ? -5.060 3.698 20.288 1.00 62.16 89 ALA A CA 1
ATOM 712 C C . ALA A 1 89 ? -4.602 2.706 19.208 1.00 62.16 89 ALA A C 1
ATOM 714 O O . ALA A 1 89 ? -4.268 3.083 18.085 1.00 62.16 89 ALA A O 1
ATOM 715 N N . ASN A 1 90 ? -4.579 1.423 19.578 1.00 78.12 90 ASN A N 1
ATOM 716 C CA . ASN A 1 90 ? -4.039 0.318 18.783 1.00 78.12 90 ASN A CA 1
ATOM 717 C C . ASN A 1 90 ? -4.726 0.206 17.413 1.00 78.12 90 ASN A C 1
ATOM 719 O O . ASN A 1 90 ? -5.798 -0.375 17.318 1.00 78.12 90 ASN A O 1
ATOM 723 N N . GLY A 1 91 ? -4.116 0.736 16.354 1.00 89.38 91 GLY A N 1
ATOM 724 C CA . GLY A 1 91 ? -4.560 0.567 14.968 1.00 89.38 91 GLY A CA 1
ATOM 725 C C . GLY A 1 91 ? -3.779 -0.518 14.229 1.00 89.38 91 GLY A C 1
ATOM 726 O O . GLY A 1 91 ? -2.887 -1.144 14.797 1.00 89.38 91 GLY A O 1
ATOM 727 N N . ARG A 1 92 ? -4.121 -0.756 12.959 1.00 95.38 92 ARG A N 1
ATOM 728 C CA . ARG A 1 92 ? -3.289 -1.549 12.034 1.00 95.38 92 ARG A CA 1
ATOM 729 C C . ARG A 1 92 ? -3.570 -1.167 10.589 1.00 95.38 92 ARG A C 1
ATOM 731 O O . ARG A 1 92 ? -4.691 -0.762 10.286 1.00 95.38 92 ARG A O 1
ATOM 738 N N . VAL A 1 93 ? -2.584 -1.364 9.722 1.00 98.25 93 VAL A N 1
ATOM 739 C CA . VAL A 1 93 ? -2.732 -1.262 8.266 1.00 98.25 93 VAL A CA 1
ATOM 740 C C . VAL A 1 93 ? -2.578 -2.663 7.686 1.00 98.25 93 VAL A C 1
ATOM 742 O O . VAL A 1 93 ? -1.506 -3.254 7.766 1.00 98.25 93 VAL A O 1
ATOM 745 N N . VAL A 1 94 ? -3.649 -3.229 7.144 1.00 98.69 94 VAL A N 1
ATOM 746 C CA . VAL A 1 94 ? -3.623 -4.524 6.457 1.00 98.69 94 VAL A CA 1
ATOM 747 C C . VAL A 1 94 ? -3.464 -4.259 4.968 1.00 98.69 94 VAL A C 1
ATOM 749 O O . VAL A 1 94 ? -4.311 -3.603 4.380 1.00 98.69 94 VAL A O 1
ATOM 752 N N . CYS A 1 95 ? -2.385 -4.752 4.371 1.00 98.81 95 CYS A N 1
ATOM 753 C CA . CYS A 1 95 ? -2.079 -4.580 2.952 1.00 98.81 95 CYS A CA 1
ATOM 754 C C . CYS A 1 95 ? -2.344 -5.893 2.217 1.00 98.81 95 CYS A C 1
ATOM 756 O O . CYS A 1 95 ? -1.734 -6.905 2.553 1.00 98.81 95 CYS A O 1
ATOM 758 N N . VAL A 1 96 ? -3.234 -5.889 1.231 1.00 98.69 96 VAL A N 1
ATOM 759 C CA . VAL A 1 96 ? -3.537 -7.038 0.373 1.00 98.69 96 VAL A CA 1
ATOM 760 C C . VAL A 1 96 ? -3.012 -6.746 -1.022 1.00 98.69 96 VAL A C 1
ATOM 762 O O . VAL A 1 96 ? -3.527 -5.876 -1.716 1.00 98.69 96 VAL A O 1
ATOM 765 N N . ASP A 1 97 ? -2.009 -7.498 -1.451 1.00 98.12 97 ASP A N 1
ATOM 766 C CA . ASP A 1 97 ? -1.435 -7.382 -2.789 1.00 98.12 97 ASP A CA 1
ATOM 767 C C . ASP A 1 97 ? -0.939 -8.774 -3.216 1.00 98.12 97 ASP A C 1
ATOM 769 O O . ASP A 1 97 ? -0.427 -9.539 -2.390 1.00 98.12 97 ASP A O 1
ATOM 773 N N . PRO A 1 98 ? -1.118 -9.196 -4.476 1.00 96.94 98 PRO A N 1
ATOM 774 C CA . PRO A 1 98 ? -0.549 -10.459 -4.929 1.00 96.94 98 PRO A CA 1
ATOM 775 C C . PRO A 1 98 ? 0.989 -10.438 -4.941 1.00 96.94 98 PRO A C 1
ATOM 777 O O . PRO A 1 98 ? 1.617 -11.480 -4.726 1.00 96.94 98 PRO A O 1
ATOM 780 N N . TRP A 1 99 ? 1.603 -9.283 -5.211 1.00 97.19 99 TRP A N 1
ATOM 781 C CA . TRP A 1 99 ? 3.002 -9.119 -5.607 1.00 97.19 99 TRP A CA 1
ATOM 782 C C . TRP A 1 99 ? 3.404 -10.189 -6.632 1.00 97.19 99 TRP A C 1
ATOM 784 O O . TRP A 1 99 ? 4.377 -10.926 -6.454 1.00 97.19 99 TRP A O 1
ATOM 794 N N . LYS A 1 100 ? 2.577 -10.339 -7.675 1.00 93.94 100 LYS A N 1
ATOM 795 C CA . LYS A 1 100 ? 2.800 -11.243 -8.810 1.00 93.94 100 LYS A CA 1
ATOM 796 C C . LYS A 1 100 ? 2.590 -10.511 -10.130 1.00 93.94 100 LYS A C 1
ATOM 798 O O . LYS A 1 100 ? 1.809 -9.568 -10.155 1.00 93.94 100 LYS A O 1
ATOM 803 N N . PRO A 1 101 ? 3.254 -10.930 -11.222 1.00 88.06 101 PRO A N 1
ATOM 804 C CA . PRO A 1 101 ? 3.098 -10.287 -12.523 1.00 88.06 101 PRO A CA 1
ATOM 805 C C . PRO A 1 101 ? 1.635 -10.235 -12.982 1.00 88.06 101 PRO A C 1
ATOM 807 O O . PRO A 1 101 ? 0.973 -11.268 -13.056 1.00 88.06 101 PRO A O 1
ATOM 810 N N . TYR A 1 102 ? 1.161 -9.038 -13.328 1.00 81.81 102 TYR A N 1
ATOM 811 C CA . TYR A 1 102 ? -0.174 -8.798 -13.897 1.00 81.81 102 TYR A CA 1
ATOM 812 C C . TYR A 1 102 ? -0.133 -7.975 -15.199 1.00 81.81 102 TYR A C 1
ATOM 814 O O . TYR A 1 102 ? -1.128 -7.886 -15.915 1.00 81.81 102 TYR A O 1
ATOM 822 N N . PHE A 1 103 ? 1.025 -7.414 -15.564 1.00 75.25 103 PHE A N 1
ATOM 823 C CA . PHE A 1 103 ? 1.198 -6.696 -16.825 1.00 75.25 103 PHE A CA 1
ATOM 824 C C . PHE A 1 103 ? 1.348 -7.657 -18.008 1.00 75.25 103 PHE A C 1
ATOM 826 O O . PHE A 1 103 ? 2.255 -8.489 -18.046 1.00 75.25 103 PHE A O 1
ATOM 833 N N . ASP A 1 104 ? 0.528 -7.475 -19.044 1.00 72.25 104 ASP A N 1
ATOM 834 C CA . ASP A 1 104 ? 0.768 -8.111 -20.339 1.00 72.25 104 ASP A CA 1
ATOM 835 C C . ASP A 1 104 ? 1.798 -7.299 -21.139 1.00 72.25 104 ASP A C 1
ATOM 837 O O . ASP A 1 104 ? 1.471 -6.464 -21.989 1.00 72.25 104 ASP A O 1
ATOM 841 N N . VAL A 1 105 ? 3.077 -7.557 -20.864 1.00 67.50 105 VAL A N 1
ATOM 842 C CA . VAL A 1 105 ? 4.215 -6.928 -21.555 1.00 67.50 105 VAL A CA 1
ATOM 843 C C . VAL A 1 105 ? 4.198 -7.139 -23.076 1.00 67.50 105 VAL A C 1
ATOM 845 O O . VAL A 1 105 ? 4.819 -6.358 -23.799 1.00 67.50 105 VAL A O 1
ATOM 848 N N . LYS A 1 106 ? 3.461 -8.137 -23.595 1.00 66.38 106 LYS A N 1
ATOM 849 C CA . LYS A 1 106 ? 3.330 -8.373 -25.044 1.00 66.38 106 LYS A CA 1
ATOM 850 C C . LYS A 1 106 ? 2.380 -7.379 -25.711 1.00 66.38 106 LYS A C 1
ATOM 852 O O . LYS A 1 106 ? 2.549 -7.092 -26.892 1.00 66.38 106 LYS A O 1
ATOM 857 N N . LYS A 1 107 ? 1.412 -6.829 -24.969 1.00 64.88 107 LYS A N 1
ATOM 858 C CA . LYS A 1 107 ? 0.463 -5.818 -25.471 1.00 64.88 107 LYS A CA 1
ATOM 859 C C . LYS A 1 107 ? 1.030 -4.397 -25.470 1.00 64.88 107 LYS A C 1
ATOM 861 O O . LYS A 1 107 ? 0.475 -3.534 -26.144 1.00 64.88 107 LYS A O 1
ATOM 866 N N . ARG A 1 108 ? 2.117 -4.143 -24.729 1.00 58.69 108 ARG A N 1
ATOM 867 C CA . ARG A 1 108 ? 2.757 -2.817 -24.570 1.00 58.69 108 ARG A CA 1
ATOM 868 C C . ARG A 1 108 ? 4.290 -2.898 -24.742 1.00 58.69 108 ARG A C 1
ATOM 870 O O . ARG A 1 108 ? 5.033 -2.539 -23.827 1.00 58.69 108 ARG A O 1
ATOM 877 N N . PRO A 1 109 ? 4.802 -3.398 -25.886 1.00 56.91 109 PRO A N 1
ATOM 878 C CA . PRO A 1 109 ? 6.233 -3.660 -26.084 1.00 56.91 109 PRO A CA 1
ATOM 879 C C . PRO A 1 109 ? 7.103 -2.390 -26.125 1.00 56.91 109 PRO A C 1
ATOM 881 O O . PRO A 1 109 ? 8.328 -2.467 -26.029 1.00 56.91 109 PRO A O 1
ATOM 884 N N . ASP A 1 110 ? 6.509 -1.210 -26.247 1.00 58.53 110 ASP A N 1
ATOM 885 C CA . ASP A 1 110 ? 7.173 0.093 -26.264 1.00 58.53 110 ASP A CA 1
ATOM 886 C C . ASP A 1 110 ? 7.387 0.704 -24.867 1.00 58.53 110 ASP A C 1
ATOM 888 O O . ASP A 1 110 ? 8.187 1.628 -24.715 1.00 58.53 110 ASP A O 1
ATOM 892 N N . ALA A 1 111 ? 6.766 0.150 -23.825 1.00 68.50 111 ALA A N 1
ATOM 893 C CA . ALA A 1 111 ? 6.821 0.696 -22.476 1.00 68.50 111 ALA A CA 1
ATOM 894 C C . ALA A 1 111 ? 7.860 -0.028 -21.601 1.00 68.50 111 ALA A C 1
ATOM 896 O O . ALA A 1 111 ? 7.569 -1.022 -20.937 1.00 68.50 111 ALA A O 1
ATOM 897 N N . ALA A 1 112 ? 9.093 0.493 -21.587 1.00 76.25 112 ALA A N 1
ATOM 898 C CA . ALA A 1 112 ? 10.186 -0.015 -20.745 1.00 76.25 112 ALA A CA 1
ATOM 899 C C . ALA A 1 112 ? 9.814 -0.093 -19.250 1.00 76.25 112 ALA A C 1
ATOM 901 O O . ALA A 1 112 ? 10.191 -1.050 -18.583 1.00 76.25 112 ALA A O 1
ATOM 902 N N . VAL A 1 113 ? 8.989 0.848 -18.781 1.00 83.19 113 VAL A N 1
ATOM 903 C CA . VAL A 1 113 ? 8.442 0.908 -17.417 1.00 83.19 113 VAL A CA 1
ATOM 904 C C . VAL A 1 113 ? 7.746 -0.395 -17.015 1.00 83.19 113 VAL A C 1
ATOM 906 O O . VAL A 1 113 ? 8.103 -1.005 -16.012 1.00 83.19 113 VAL A O 1
ATOM 909 N N . TYR A 1 114 ? 6.799 -0.879 -17.828 1.00 82.44 114 TYR A N 1
ATOM 910 C CA . TYR A 1 114 ? 6.032 -2.085 -17.494 1.00 82.44 114 TYR A CA 1
ATOM 911 C C . TYR A 1 114 ? 6.881 -3.354 -17.519 1.00 82.44 114 TYR A C 1
ATOM 913 O O . TYR A 1 114 ? 6.561 -4.303 -16.810 1.00 82.44 114 TYR A O 1
ATOM 921 N N . ARG A 1 115 ? 7.970 -3.385 -18.302 1.00 84.19 115 ARG A N 1
ATOM 922 C CA . ARG A 1 115 ? 8.929 -4.495 -18.239 1.00 84.19 115 ARG A CA 1
ATOM 923 C C . ARG A 1 115 ? 9.659 -4.511 -16.907 1.00 84.19 115 ARG A C 1
ATOM 925 O O . ARG A 1 115 ? 9.641 -5.536 -16.248 1.00 84.19 115 ARG A O 1
ATOM 932 N N . GLU A 1 116 ? 10.214 -3.380 -16.481 1.00 87.50 116 GLU A N 1
ATOM 933 C CA . GLU A 1 116 ? 10.928 -3.300 -15.201 1.00 87.50 116 GLU A CA 1
ATOM 934 C C . GLU A 1 116 ? 10.010 -3.609 -14.009 1.00 87.50 116 GLU A C 1
ATOM 936 O O . GLU A 1 116 ? 10.396 -4.354 -13.112 1.00 87.50 116 GLU A O 1
ATOM 941 N N . MET A 1 117 ? 8.772 -3.105 -14.018 1.00 90.69 117 MET A N 1
ATOM 942 C CA . MET A 1 117 ? 7.773 -3.453 -13.000 1.00 90.69 117 MET A CA 1
ATOM 943 C C . MET A 1 117 ? 7.417 -4.947 -13.037 1.00 90.69 117 MET A C 1
ATOM 945 O O . MET A 1 117 ? 7.337 -5.593 -11.993 1.00 90.69 117 MET A O 1
ATOM 949 N N . SER A 1 118 ? 7.232 -5.521 -14.232 1.00 91.06 118 SER A N 1
ATOM 950 C CA . SER A 1 118 ? 6.968 -6.955 -14.396 1.00 91.06 118 SER A CA 1
ATOM 951 C C . SER A 1 118 ? 8.137 -7.814 -13.912 1.00 91.06 118 SER A C 1
ATOM 953 O O . SER A 1 118 ? 7.904 -8.839 -13.276 1.00 91.06 118 SER A O 1
ATOM 955 N N . ASP A 1 119 ? 9.377 -7.408 -14.180 1.00 92.19 119 ASP A N 1
ATOM 956 C CA . ASP A 1 119 ? 10.578 -8.105 -13.720 1.00 92.19 119 ASP A CA 1
ATOM 957 C C . ASP A 1 119 ? 10.696 -8.029 -12.195 1.00 92.19 119 ASP A C 1
ATOM 959 O O . ASP A 1 119 ? 11.008 -9.031 -11.550 1.00 92.19 119 ASP A O 1
ATOM 963 N N . ALA A 1 120 ? 10.379 -6.877 -11.598 1.00 94.69 120 ALA A N 1
ATOM 964 C CA . ALA A 1 120 ? 10.372 -6.713 -10.149 1.00 94.69 120 ALA A CA 1
ATOM 965 C C . ALA A 1 120 ? 9.328 -7.611 -9.461 1.00 94.69 120 ALA A C 1
ATOM 967 O O . ALA A 1 120 ? 9.590 -8.183 -8.403 1.00 94.69 120 ALA A O 1
ATOM 968 N N . LEU A 1 121 ? 8.156 -7.774 -10.084 1.00 94.94 121 LEU A N 1
ATOM 969 C CA . LEU A 1 121 ? 7.113 -8.701 -9.639 1.00 94.94 121 LEU A CA 1
ATOM 970 C C . LEU A 1 121 ? 7.509 -10.169 -9.830 1.00 94.94 121 LEU A C 1
ATOM 972 O O . LEU A 1 121 ? 7.225 -11.004 -8.974 1.00 94.94 121 LEU A O 1
ATOM 976 N N . ALA A 1 122 ? 8.137 -10.506 -10.958 1.00 94.81 122 ALA A N 1
ATOM 977 C CA . ALA A 1 122 ? 8.531 -11.877 -11.274 1.00 94.81 122 ALA A CA 1
ATOM 978 C C . ALA A 1 122 ? 9.637 -12.385 -10.341 1.00 94.81 122 ALA A C 1
ATOM 980 O O . ALA A 1 122 ? 9.625 -13.555 -9.958 1.00 94.81 122 ALA A O 1
ATOM 981 N N . ASN A 1 123 ? 10.555 -11.496 -9.959 1.00 96.50 123 ASN A N 1
ATOM 982 C CA . ASN A 1 123 ? 11.703 -11.805 -9.110 1.00 96.50 123 ASN A CA 1
ATOM 983 C C . ASN A 1 123 ? 11.476 -11.484 -7.626 1.00 96.50 123 ASN A C 1
ATOM 985 O O . ASN A 1 123 ? 12.420 -11.551 -6.849 1.00 96.50 123 ASN A O 1
ATOM 989 N N . ASP A 1 124 ? 10.253 -11.121 -7.228 1.00 97.19 124 ASP A N 1
ATOM 990 C CA . ASP A 1 124 ? 9.886 -10.779 -5.845 1.00 97.19 124 ASP A CA 1
ATOM 991 C C . ASP A 1 124 ? 10.573 -9.531 -5.257 1.00 97.19 124 ASP A C 1
ATOM 993 O O . ASP A 1 124 ? 10.280 -9.137 -4.128 1.00 97.19 124 ASP A O 1
ATOM 997 N N . THR A 1 125 ? 11.429 -8.845 -6.019 1.00 97.75 125 THR A N 1
ATOM 998 C CA . THR A 1 125 ? 12.244 -7.728 -5.518 1.00 97.75 125 THR A CA 1
ATOM 999 C C . THR A 1 125 ? 11.398 -6.542 -5.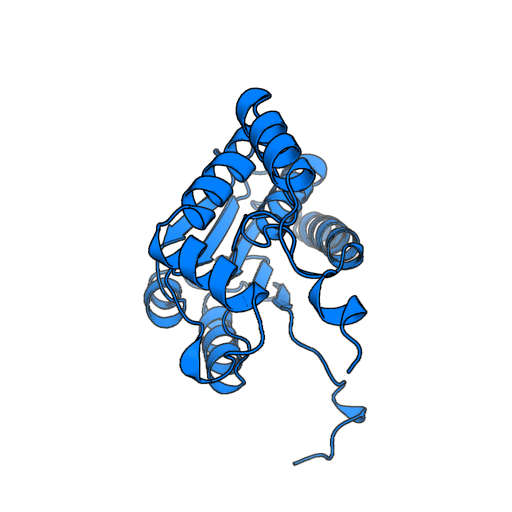067 1.00 97.75 125 THR A C 1
ATOM 1001 O O . THR A 1 125 ? 11.789 -5.823 -4.149 1.00 97.75 125 THR A O 1
ATOM 1004 N N . ILE A 1 126 ? 10.219 -6.336 -5.665 1.00 98.06 126 ILE A N 1
ATOM 1005 C CA . ILE A 1 126 ? 9.294 -5.287 -5.217 1.00 98.06 126 ILE A CA 1
ATOM 1006 C C . ILE A 1 126 ? 8.642 -5.622 -3.870 1.00 98.06 126 ILE A C 1
ATOM 1008 O O . ILE A 1 126 ? 8.447 -4.727 -3.051 1.00 98.06 126 ILE A O 1
ATOM 1012 N N . TYR A 1 127 ? 8.364 -6.901 -3.599 1.00 98.56 127 TYR A N 1
ATOM 1013 C CA . TYR A 1 127 ? 7.863 -7.342 -2.296 1.00 98.56 127 TYR A CA 1
ATOM 1014 C C . TYR A 1 127 ? 8.954 -7.234 -1.225 1.00 98.56 127 TYR A C 1
ATOM 1016 O O . TYR A 1 127 ? 8.710 -6.748 -0.122 1.00 98.56 127 TYR A O 1
ATOM 1024 N N . GLU A 1 128 ? 10.191 -7.605 -1.559 1.00 98.56 128 GLU A N 1
ATOM 1025 C CA . GLU A 1 128 ? 11.338 -7.378 -0.676 1.00 98.56 128 GLU A CA 1
ATOM 1026 C C . GLU A 1 128 ? 11.545 -5.887 -0.387 1.00 98.56 128 GLU A C 1
ATOM 1028 O O . GLU A 1 128 ? 11.838 -5.507 0.750 1.00 98.56 128 GLU A O 1
ATOM 1033 N N . LEU A 1 129 ? 11.368 -5.030 -1.398 1.00 98.69 129 LEU A N 1
ATOM 1034 C CA . LEU A 1 129 ? 11.427 -3.586 -1.223 1.00 98.69 129 LEU A CA 1
ATOM 1035 C C . LEU A 1 129 ? 10.280 -3.071 -0.348 1.00 98.69 129 LEU A C 1
ATOM 1037 O O . LEU A 1 129 ? 10.533 -2.241 0.520 1.00 98.69 129 LEU A O 1
ATOM 1041 N N . PHE A 1 130 ? 9.055 -3.573 -0.519 1.00 98.75 130 PHE A N 1
ATOM 1042 C CA . PHE A 1 130 ? 7.937 -3.269 0.374 1.00 98.75 130 PHE A CA 1
ATOM 1043 C C . PHE A 1 130 ? 8.315 -3.564 1.831 1.00 98.75 130 PHE A C 1
ATOM 1045 O O . PHE A 1 130 ? 8.259 -2.673 2.677 1.00 98.75 130 PHE A O 1
ATOM 1052 N N . LEU A 1 131 ? 8.785 -4.782 2.124 1.00 98.75 131 LEU A N 1
ATOM 1053 C CA . LEU A 1 131 ? 9.177 -5.173 3.482 1.00 98.75 131 LEU A CA 1
ATOM 1054 C C . LEU A 1 131 ? 10.315 -4.302 4.032 1.00 98.75 131 LEU A C 1
ATOM 1056 O O . LEU A 1 131 ? 10.265 -3.884 5.193 1.00 98.75 131 LEU A O 1
ATOM 1060 N N . HIS A 1 132 ? 11.317 -3.996 3.201 1.00 98.69 132 HIS A N 1
ATOM 1061 C CA . HIS A 1 132 ? 12.407 -3.078 3.542 1.00 98.69 132 HIS A CA 1
ATOM 1062 C C . HIS A 1 132 ? 11.869 -1.689 3.894 1.00 98.69 132 HIS A C 1
ATOM 1064 O O . HIS A 1 132 ? 12.196 -1.159 4.954 1.00 98.69 132 HIS A O 1
ATOM 1070 N N . ASN A 1 133 ? 11.014 -1.118 3.047 1.00 98.81 133 ASN A N 1
ATOM 1071 C CA . ASN A 1 133 ? 10.439 0.213 3.225 1.00 98.81 133 ASN A CA 1
ATOM 1072 C C . ASN A 1 133 ? 9.605 0.299 4.508 1.00 98.81 133 ASN A C 1
ATOM 1074 O O . ASN A 1 133 ? 9.815 1.210 5.306 1.00 98.81 133 ASN A O 1
ATOM 1078 N N . ILE A 1 134 ? 8.722 -0.674 4.757 1.00 98.62 134 ILE A N 1
ATOM 1079 C CA . ILE A 1 134 ? 7.917 -0.734 5.986 1.00 98.62 134 ILE A CA 1
ATOM 1080 C C . ILE A 1 134 ? 8.810 -0.828 7.229 1.00 98.62 134 ILE A C 1
ATOM 1082 O O . ILE A 1 134 ? 8.585 -0.133 8.223 1.00 98.62 134 ILE A O 1
ATOM 1086 N N . THR A 1 135 ? 9.829 -1.687 7.184 1.00 98.50 135 THR A N 1
ATOM 1087 C CA . THR A 1 135 ? 10.718 -1.932 8.327 1.00 98.50 135 THR A CA 1
ATOM 1088 C C . THR A 1 135 ? 11.575 -0.712 8.637 1.00 98.50 135 THR A C 1
ATOM 1090 O O . THR A 1 135 ? 11.643 -0.277 9.783 1.00 98.50 135 THR A O 1
ATOM 1093 N N . THR A 1 136 ? 12.196 -0.128 7.614 1.00 98.44 136 THR A N 1
ATOM 1094 C CA . THR A 1 136 ? 13.089 1.031 7.758 1.00 98.44 136 THR A CA 1
ATOM 1095 C C . THR A 1 136 ? 12.347 2.329 8.066 1.00 98.44 136 THR A C 1
ATOM 1097 O O . THR A 1 136 ? 12.928 3.230 8.664 1.00 98.44 136 THR A O 1
ATOM 1100 N N . ALA A 1 137 ? 11.053 2.410 7.746 1.00 97.81 137 ALA A N 1
ATOM 1101 C CA . ALA A 1 137 ? 10.167 3.468 8.230 1.00 97.81 137 ALA A CA 1
ATOM 1102 C C . ALA A 1 137 ? 9.703 3.267 9.687 1.00 97.81 137 ALA A C 1
ATOM 1104 O O . ALA A 1 137 ? 9.056 4.145 10.246 1.00 97.81 137 ALA A O 1
ATOM 1105 N N . GLY A 1 138 ? 10.023 2.135 10.326 1.00 97.00 138 GLY A N 1
ATOM 1106 C CA . GLY A 1 138 ? 9.643 1.863 11.715 1.00 97.00 138 GLY A CA 1
ATOM 1107 C C . GLY A 1 138 ? 8.207 1.359 11.896 1.00 97.00 138 GLY A C 1
ATOM 1108 O O . GLY A 1 138 ? 7.675 1.417 13.002 1.00 97.00 138 GLY A O 1
ATOM 1109 N N . HIS A 1 139 ? 7.571 0.838 10.841 1.00 97.06 139 HIS A N 1
ATOM 1110 C CA . HIS A 1 139 ? 6.155 0.442 10.859 1.00 97.06 139 HIS A CA 1
ATOM 1111 C C . HIS A 1 139 ? 5.909 -1.073 10.781 1.00 97.06 139 HIS A C 1
ATOM 1113 O O . HIS A 1 139 ? 4.764 -1.500 10.639 1.00 97.06 139 HIS A O 1
ATOM 1119 N N . ALA A 1 140 ? 6.945 -1.906 10.929 1.00 96.44 140 ALA A N 1
ATOM 1120 C CA . ALA A 1 140 ? 6.826 -3.370 10.859 1.00 96.44 140 ALA A CA 1
ATOM 1121 C C . ALA A 1 140 ? 5.835 -3.976 11.875 1.00 96.44 140 ALA A C 1
ATOM 1123 O O . ALA A 1 140 ? 5.261 -5.028 11.618 1.00 96.44 140 ALA A O 1
ATOM 1124 N N . GLY A 1 141 ? 5.615 -3.322 13.022 1.00 94.81 141 GLY A N 1
ATOM 1125 C CA . GLY A 1 141 ? 4.628 -3.760 14.018 1.00 94.81 141 GLY A CA 1
ATOM 1126 C C . GLY A 1 141 ? 3.188 -3.314 13.738 1.00 94.81 141 GLY A C 1
ATOM 1127 O O . GLY A 1 141 ? 2.271 -3.787 14.403 1.00 94.81 141 GLY A O 1
ATOM 1128 N N . LEU A 1 142 ? 2.984 -2.397 12.787 1.00 95.44 142 LEU A N 1
ATOM 1129 C CA . LEU A 1 142 ? 1.688 -1.777 12.493 1.00 95.44 142 LEU A CA 1
ATOM 1130 C C . LEU A 1 142 ? 1.111 -2.230 11.145 1.00 95.44 142 LEU A C 1
ATOM 1132 O O . LEU A 1 142 ? -0.111 -2.273 10.981 1.00 95.44 142 LEU A O 1
ATOM 1136 N N . VAL A 1 143 ? 1.985 -2.561 10.194 1.00 98.25 143 VAL A N 1
ATOM 1137 C CA . VAL A 1 143 ? 1.622 -2.965 8.834 1.00 98.25 143 VAL A CA 1
ATOM 1138 C C . VAL A 1 143 ? 1.673 -4.487 8.705 1.00 98.25 143 VAL A C 1
ATOM 1140 O O . VAL A 1 143 ? 2.709 -5.104 8.941 1.00 98.25 143 VAL A O 1
ATOM 1143 N N . LEU A 1 144 ? 0.556 -5.090 8.295 1.00 98.19 144 LEU A N 1
ATOM 1144 C CA . LEU A 1 144 ? 0.418 -6.521 8.040 1.00 98.19 144 LEU A CA 1
ATOM 1145 C C . LEU A 1 144 ? 0.269 -6.776 6.531 1.00 98.19 144 LEU A C 1
ATOM 1147 O O . LEU A 1 144 ? -0.814 -6.532 5.994 1.00 98.19 144 LEU A O 1
ATOM 1151 N N . PRO A 1 145 ? 1.302 -7.290 5.844 1.00 98.44 145 PRO A N 1
ATOM 1152 C CA . PRO A 1 145 ? 1.175 -7.718 4.457 1.00 98.44 145 PRO A CA 1
ATOM 1153 C C . PRO A 1 145 ? 0.499 -9.089 4.346 1.00 98.44 145 PRO A C 1
ATOM 1155 O O . PRO A 1 145 ? 0.912 -10.059 4.982 1.00 98.44 145 PRO A O 1
ATOM 1158 N N . LEU A 1 146 ? -0.504 -9.182 3.479 1.00 98.38 146 LEU A N 1
ATOM 1159 C CA . LEU A 1 146 ? -1.196 -10.403 3.085 1.00 98.38 146 LEU A CA 1
ATOM 1160 C C . LEU A 1 146 ? -0.983 -10.623 1.587 1.00 98.38 146 LEU A C 1
ATOM 1162 O O . LEU A 1 146 ? -1.552 -9.921 0.752 1.00 98.38 146 LEU A O 1
ATOM 1166 N N . ARG A 1 147 ? -0.145 -11.607 1.244 1.00 97.69 147 ARG A N 1
ATOM 1167 C CA . ARG A 1 147 ? 0.168 -11.921 -0.153 1.00 97.69 147 ARG A CA 1
ATOM 1168 C C . ARG A 1 147 ? -0.952 -12.722 -0.801 1.00 97.69 147 ARG A C 1
ATOM 1170 O O . ARG A 1 147 ? -1.096 -13.912 -0.525 1.00 97.69 147 ARG A O 1
ATOM 1177 N N . GLY A 1 148 ? -1.699 -12.100 -1.701 1.00 96.81 148 GLY A N 1
ATOM 1178 C CA . GLY A 1 148 ? -2.739 -12.762 -2.480 1.00 96.81 148 GLY A CA 1
ATOM 1179 C C . GLY A 1 148 ? -3.613 -11.785 -3.247 1.00 96.81 148 GLY A C 1
ATOM 1180 O O . GLY A 1 148 ? -3.586 -10.582 -3.010 1.00 96.81 148 GLY A O 1
ATOM 1181 N N . THR A 1 149 ? -4.404 -12.310 -4.179 1.00 96.00 149 THR A N 1
ATOM 1182 C CA . THR A 1 149 ? -5.387 -11.489 -4.890 1.00 96.00 149 THR A CA 1
ATOM 1183 C C . THR A 1 149 ? -6.481 -11.029 -3.930 1.00 96.00 149 THR A C 1
ATOM 1185 O O . THR A 1 149 ? -6.869 -11.767 -3.020 1.00 96.00 149 THR A O 1
ATOM 1188 N N . ALA A 1 150 ? -7.038 -9.842 -4.170 1.00 95.69 150 ALA A N 1
ATOM 1189 C CA . ALA A 1 150 ? -8.170 -9.327 -3.404 1.00 95.69 150 ALA A CA 1
ATOM 1190 C C . ALA A 1 150 ? -9.349 -10.318 -3.391 1.00 95.69 150 ALA A C 1
ATOM 1192 O O . ALA A 1 150 ? -9.900 -10.630 -2.338 1.00 95.69 150 ALA A O 1
ATOM 1193 N N . THR A 1 151 ? -9.646 -10.931 -4.539 1.00 94.19 151 THR A N 1
ATOM 1194 C CA . THR A 1 151 ? -10.677 -11.972 -4.683 1.00 94.19 151 THR A CA 1
ATOM 1195 C C . THR A 1 151 ? -10.482 -13.185 -3.774 1.00 94.19 151 THR A C 1
ATOM 1197 O O . THR A 1 151 ? -11.468 -13.795 -3.366 1.00 94.19 151 THR A O 1
ATOM 1200 N N . ALA A 1 152 ? -9.239 -13.543 -3.447 1.00 95.69 152 ALA A N 1
ATOM 1201 C CA . ALA A 1 152 ? -8.934 -14.659 -2.557 1.00 95.69 152 ALA A CA 1
ATOM 1202 C C . ALA A 1 152 ? -8.863 -14.224 -1.087 1.00 95.69 152 ALA A C 1
ATOM 1204 O O . ALA A 1 152 ? -9.305 -14.959 -0.207 1.00 95.69 152 ALA A O 1
ATOM 1205 N N . MET A 1 153 ? -8.308 -13.040 -0.818 1.00 97.88 153 MET A N 1
ATOM 1206 C CA . MET A 1 153 ? -7.990 -12.594 0.540 1.00 97.88 153 MET A CA 1
ATOM 1207 C C . MET A 1 153 ? -9.156 -11.882 1.225 1.00 97.88 153 MET A C 1
ATOM 1209 O O . MET A 1 153 ? -9.441 -12.170 2.386 1.00 97.88 153 MET A O 1
ATOM 1213 N N . LEU A 1 154 ? -9.868 -10.993 0.524 1.00 97.81 154 LEU A N 1
ATOM 1214 C CA . LEU A 1 154 ? -10.945 -10.194 1.116 1.00 97.81 154 LEU A CA 1
ATOM 1215 C C . LEU A 1 154 ? -12.074 -11.042 1.731 1.00 97.81 154 LEU A C 1
ATOM 1217 O O . LEU A 1 154 ? -12.497 -10.714 2.838 1.00 97.81 154 LEU A O 1
ATOM 1221 N N . PRO A 1 155 ? -12.528 -12.160 1.126 1.00 96.56 155 PRO A N 1
ATOM 1222 C CA . PRO A 1 155 ? -13.556 -13.008 1.738 1.00 96.56 155 PRO A CA 1
ATOM 1223 C C . PRO A 1 155 ? -13.148 -13.654 3.071 1.00 96.56 155 PRO A C 1
ATOM 1225 O O . PRO A 1 155 ? -14.021 -14.054 3.838 1.00 96.56 155 PRO A O 1
ATOM 1228 N N . ALA A 1 156 ? -11.845 -13.780 3.339 1.00 96.69 156 ALA A N 1
ATOM 1229 C CA . ALA A 1 156 ? -11.317 -14.372 4.567 1.00 96.69 156 ALA A CA 1
ATOM 1230 C C . ALA A 1 156 ? -11.103 -13.342 5.691 1.00 96.69 156 ALA A C 1
ATOM 1232 O O . ALA A 1 156 ? -10.801 -13.721 6.825 1.00 96.69 156 ALA A O 1
ATOM 1233 N N . LEU A 1 157 ? -11.242 -12.046 5.395 1.00 98.06 157 LEU A N 1
ATOM 1234 C CA . LEU A 1 157 ? -11.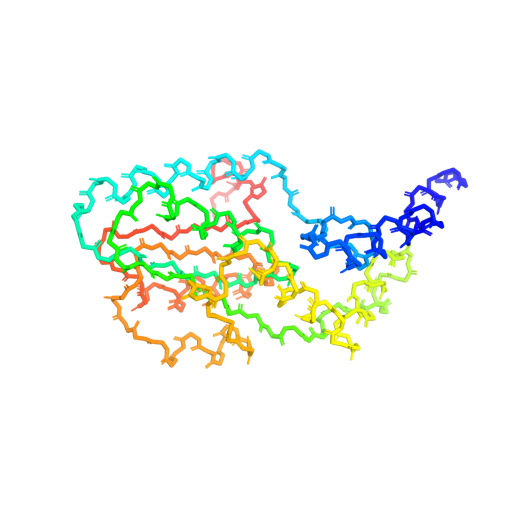100 -10.978 6.378 1.00 98.06 157 LEU A CA 1
ATOM 1235 C C . LEU A 1 157 ? -12.370 -10.828 7.236 1.00 98.06 157 LEU A C 1
ATOM 1237 O O . LEU A 1 157 ? -13.476 -11.143 6.787 1.00 98.06 157 LEU A O 1
ATOM 1241 N N . PRO A 1 158 ? -12.240 -10.342 8.485 1.00 97.31 158 PRO A N 1
ATOM 1242 C CA . PRO A 1 158 ? -13.391 -10.114 9.348 1.00 97.31 158 PRO A CA 1
ATOM 1243 C C . PRO A 1 158 ? -14.333 -9.065 8.746 1.00 97.31 158 PRO A C 1
ATOM 1245 O O . PRO A 1 158 ? -13.911 -8.004 8.286 1.00 97.31 158 PRO A O 1
ATOM 1248 N N . ARG A 1 159 ? -15.632 -9.365 8.785 1.00 97.69 159 ARG A N 1
ATOM 1249 C CA . ARG A 1 159 ? -16.690 -8.440 8.363 1.00 97.69 159 ARG A CA 1
ATOM 1250 C C . ARG A 1 159 ? -16.841 -7.293 9.361 1.00 97.69 159 ARG A C 1
ATOM 1252 O O . ARG A 1 159 ? -16.625 -7.510 10.552 1.00 97.69 159 ARG A O 1
ATOM 1259 N N . ASN A 1 160 ? -17.290 -6.124 8.893 1.00 97.12 160 ASN A N 1
ATOM 1260 C CA . ASN A 1 160 ? -17.596 -4.960 9.743 1.00 97.12 160 ASN A CA 1
ATOM 1261 C C . ASN A 1 160 ? -16.445 -4.612 10.716 1.00 97.12 160 ASN A C 1
ATOM 1263 O O . ASN A 1 160 ? -16.650 -4.441 11.919 1.00 97.12 160 ASN A O 1
ATOM 1267 N N . TYR A 1 161 ? -15.211 -4.595 10.208 1.00 97.00 161 TYR A N 1
ATOM 1268 C CA . TYR A 1 161 ? -13.990 -4.508 11.012 1.00 97.00 161 TYR A CA 1
ATOM 1269 C C . TYR A 1 161 ? -13.116 -3.296 10.685 1.00 97.00 161 TYR A C 1
ATOM 1271 O O . TYR A 1 161 ? -12.481 -2.755 11.590 1.00 97.00 161 TYR A O 1
ATOM 1279 N N . PHE A 1 162 ? -13.073 -2.866 9.425 1.00 97.94 162 PHE A N 1
ATOM 1280 C CA . PHE A 1 162 ? -12.199 -1.775 8.998 1.00 97.94 162 PHE A CA 1
ATOM 1281 C C . PHE A 1 162 ? -12.911 -0.427 9.061 1.00 97.94 162 PHE A C 1
ATOM 1283 O O . PHE A 1 162 ? -14.068 -0.303 8.665 1.00 97.94 162 PHE A O 1
ATOM 1290 N N . ASP A 1 163 ? -12.200 0.585 9.541 1.00 97.00 163 ASP A N 1
ATOM 1291 C CA . ASP A 1 163 ? -12.668 1.970 9.619 1.00 97.00 163 ASP A CA 1
ATOM 1292 C C . ASP A 1 163 ? -12.448 2.706 8.296 1.00 97.00 163 ASP A C 1
ATOM 1294 O O . ASP A 1 163 ? -13.214 3.603 7.936 1.00 97.00 163 ASP A O 1
ATOM 1298 N N . LEU A 1 164 ? -11.417 2.285 7.561 1.00 97.56 164 LEU A N 1
ATOM 1299 C CA . LEU A 1 164 ? -11.089 2.773 6.233 1.00 97.56 164 LEU A CA 1
ATOM 1300 C C . LEU A 1 164 ? -10.670 1.610 5.335 1.00 97.56 164 LEU A C 1
ATOM 1302 O O . LEU A 1 164 ? -9.863 0.767 5.732 1.00 97.56 164 LEU A O 1
ATOM 1306 N N . VAL A 1 165 ? -11.189 1.591 4.111 1.00 98.50 165 VAL A N 1
ATOM 1307 C CA . VAL A 1 165 ? -10.735 0.699 3.043 1.00 98.50 165 VAL A CA 1
ATOM 1308 C C . VAL A 1 165 ? -10.309 1.541 1.842 1.00 98.50 165 VAL A C 1
ATOM 1310 O O . VAL A 1 165 ? -11.086 2.363 1.363 1.00 98.50 165 VAL A O 1
ATOM 1313 N N . PHE A 1 166 ? -9.082 1.331 1.370 1.00 98.06 166 PHE A N 1
ATOM 1314 C CA . PHE A 1 166 ? -8.499 1.980 0.199 1.00 98.06 166 PHE A CA 1
ATOM 1315 C C . PHE A 1 166 ? -8.261 0.949 -0.912 1.00 98.06 166 PHE A C 1
ATOM 1317 O O . PHE A 1 166 ? -7.607 -0.066 -0.671 1.00 98.06 166 PHE A O 1
ATOM 1324 N N . VAL A 1 167 ? -8.796 1.198 -2.110 1.00 97.44 167 VAL A N 1
ATOM 1325 C CA . VAL A 1 167 ? -8.671 0.320 -3.287 1.00 97.44 167 VAL A CA 1
ATOM 1326 C C . VAL A 1 167 ? -7.799 0.986 -4.357 1.00 97.44 167 VAL A C 1
ATOM 1328 O O . VAL A 1 167 ? -8.188 2.005 -4.914 1.00 97.44 167 VAL A O 1
ATOM 1331 N N . ASP A 1 168 ? -6.639 0.402 -4.644 1.00 95.31 168 ASP A N 1
ATOM 1332 C CA . ASP A 1 168 ? -5.644 0.842 -5.644 1.00 95.31 168 ASP A CA 1
ATOM 1333 C C . ASP A 1 168 ? -4.969 -0.402 -6.268 1.00 95.31 168 ASP A C 1
ATOM 1335 O O . ASP A 1 168 ? -3.750 -0.564 -6.288 1.00 95.31 168 ASP A O 1
ATOM 1339 N N . GLY A 1 169 ? -5.809 -1.378 -6.638 1.00 91.25 169 GLY A N 1
ATOM 1340 C CA . GLY A 1 169 ? -5.406 -2.698 -7.119 1.00 91.25 169 GLY A CA 1
ATOM 1341 C C . GLY A 1 169 ? -5.259 -2.763 -8.639 1.00 91.25 169 GLY A C 1
ATOM 1342 O O . GLY A 1 169 ? -4.382 -2.149 -9.235 1.00 91.25 169 GLY A O 1
ATOM 1343 N N . ASP A 1 170 ? -6.092 -3.581 -9.283 1.00 89.44 170 ASP A N 1
ATOM 1344 C CA . ASP A 1 170 ? -6.135 -3.662 -10.745 1.00 89.44 170 ASP A CA 1
ATOM 1345 C C . ASP A 1 170 ? -7.062 -2.577 -11.306 1.00 89.44 170 ASP A C 1
ATOM 1347 O O . ASP A 1 170 ? -8.230 -2.496 -10.936 1.00 89.44 170 ASP A O 1
ATOM 1351 N N . HIS A 1 171 ? -6.546 -1.787 -12.246 1.00 88.69 171 HIS A N 1
ATOM 1352 C CA . HIS A 1 171 ? -7.222 -0.615 -12.811 1.00 88.69 171 HIS A CA 1
ATOM 1353 C C . HIS A 1 171 ? -8.293 -0.948 -13.875 1.00 88.69 171 HIS A C 1
ATOM 1355 O O . HIS A 1 171 ? -8.769 -0.070 -14.600 1.00 88.69 171 HIS A O 1
ATOM 1361 N N . SER A 1 172 ? -8.665 -2.222 -14.055 1.00 88.44 172 SER A N 1
ATOM 1362 C CA . SER A 1 172 ? -9.790 -2.593 -14.914 1.00 88.44 172 SER A CA 1
ATOM 1363 C C . SER A 1 172 ? -11.116 -2.418 -14.177 1.00 88.44 172 SER A C 1
ATOM 1365 O O . SER A 1 172 ? -11.275 -2.819 -13.027 1.00 88.44 172 SER A O 1
ATOM 1367 N N . TYR A 1 173 ? -12.126 -1.893 -14.877 1.00 88.25 173 TYR A N 1
ATOM 1368 C CA . TYR A 1 173 ? -13.460 -1.668 -14.306 1.00 88.25 173 TYR A CA 1
ATOM 1369 C C . TYR A 1 173 ? -14.019 -2.897 -13.570 1.00 88.25 173 TYR A C 1
ATOM 1371 O O . TYR A 1 173 ? -14.588 -2.779 -12.487 1.00 88.25 173 TYR A O 1
ATOM 1379 N N . ALA A 1 174 ? -13.857 -4.089 -14.155 1.00 91.50 174 ALA A N 1
ATOM 1380 C CA . ALA A 1 174 ? -14.367 -5.324 -13.571 1.00 91.50 174 ALA A CA 1
ATOM 1381 C C . ALA A 1 174 ? -13.663 -5.684 -12.253 1.00 91.50 174 ALA A C 1
ATOM 1383 O O . ALA A 1 174 ? -14.333 -6.156 -11.333 1.00 91.50 174 ALA A O 1
ATOM 1384 N N . ALA A 1 175 ? -12.350 -5.456 -12.158 1.00 91.50 175 ALA A N 1
ATOM 1385 C CA . ALA A 1 175 ? -11.588 -5.715 -10.944 1.00 91.50 175 ALA A CA 1
ATOM 1386 C C . ALA A 1 175 ? -11.899 -4.679 -9.857 1.00 91.50 175 ALA A C 1
ATOM 1388 O O . ALA A 1 175 ? -12.303 -5.074 -8.767 1.00 91.50 175 ALA A O 1
ATOM 1389 N N . VAL A 1 176 ? -11.867 -3.380 -10.182 1.00 92.81 176 VAL A N 1
ATOM 1390 C CA . VAL A 1 176 ? -12.243 -2.302 -9.247 1.00 92.81 176 VAL A CA 1
ATOM 1391 C C . VAL A 1 176 ? -13.650 -2.523 -8.684 1.00 92.81 176 VAL A C 1
ATOM 1393 O O . VAL A 1 176 ? -13.867 -2.458 -7.474 1.00 92.81 176 VAL A O 1
ATOM 1396 N N . LEU A 1 177 ? -14.626 -2.853 -9.539 1.00 93.44 177 LEU A N 1
ATOM 1397 C CA . LEU A 1 177 ? -15.994 -3.138 -9.101 1.00 93.44 177 LEU A CA 1
ATOM 1398 C C . LEU A 1 177 ? -16.068 -4.367 -8.183 1.00 93.44 177 LEU A C 1
ATOM 1400 O O . LEU A 1 177 ? -16.861 -4.379 -7.237 1.00 93.44 177 LEU A O 1
ATOM 1404 N N . ALA A 1 178 ? -15.289 -5.413 -8.465 1.00 94.62 178 ALA A N 1
ATOM 1405 C CA . ALA A 1 178 ? -15.230 -6.601 -7.622 1.00 94.62 178 ALA A CA 1
ATOM 1406 C C . ALA A 1 178 ? -14.631 -6.281 -6.244 1.00 94.62 178 ALA A C 1
ATOM 1408 O O . ALA A 1 178 ? -15.200 -6.695 -5.231 1.00 94.62 178 ALA A O 1
ATOM 1409 N N . ASP A 1 179 ? -13.561 -5.489 -6.204 1.00 95.75 179 ASP A N 1
ATOM 1410 C CA . ASP A 1 179 ? -12.882 -5.088 -4.973 1.00 95.75 179 ASP A CA 1
ATOM 1411 C C . ASP A 1 179 ? -13.770 -4.183 -4.114 1.00 95.75 179 ASP A C 1
ATOM 1413 O O . ASP A 1 179 ? -13.947 -4.454 -2.927 1.00 95.75 179 ASP A O 1
ATOM 1417 N N . ILE A 1 180 ? -14.439 -3.189 -4.712 1.00 95.19 180 ILE A N 1
ATOM 1418 C CA . ILE A 1 180 ? -15.426 -2.332 -4.029 1.00 95.19 180 ILE A CA 1
ATOM 1419 C C . ILE A 1 180 ? -16.563 -3.172 -3.429 1.00 95.19 180 ILE A C 1
ATOM 1421 O O . ILE A 1 180 ? -16.947 -2.981 -2.272 1.00 95.19 180 ILE A O 1
ATOM 1425 N N . ARG A 1 181 ? -17.103 -4.135 -4.190 1.00 95.62 181 ARG A N 1
ATOM 1426 C CA . ARG A 1 181 ? -18.174 -5.024 -3.706 1.00 95.62 181 ARG A CA 1
ATOM 1427 C C . ARG A 1 181 ? -17.710 -5.901 -2.546 1.00 95.62 181 ARG A C 1
ATOM 1429 O O . ARG A 1 181 ? -18.463 -6.081 -1.591 1.00 95.62 181 ARG A O 1
ATOM 1436 N N . ALA A 1 182 ? -16.497 -6.442 -2.621 1.00 95.12 182 ALA A N 1
ATOM 1437 C CA . ALA A 1 182 ? -15.924 -7.250 -1.551 1.00 95.12 182 ALA A CA 1
ATOM 1438 C C . ALA A 1 182 ? -15.649 -6.406 -0.294 1.00 95.12 182 ALA A C 1
ATOM 1440 O O . ALA A 1 182 ? -16.021 -6.809 0.811 1.00 95.12 182 ALA A O 1
ATOM 1441 N N . ALA A 1 183 ? -15.085 -5.207 -0.465 1.00 96.06 183 ALA A N 1
ATOM 1442 C CA . ALA A 1 183 ? -14.793 -4.257 0.604 1.00 96.06 183 ALA A CA 1
ATOM 1443 C C . ALA A 1 183 ? -16.043 -3.815 1.378 1.00 96.06 183 ALA A C 1
ATOM 1445 O O . ALA A 1 183 ? -15.980 -3.649 2.597 1.00 96.06 183 ALA A O 1
ATOM 1446 N N . GLY A 1 184 ? -17.195 -3.698 0.707 1.00 95.75 184 GLY A N 1
ATOM 1447 C CA . GLY A 1 184 ? -18.452 -3.279 1.334 1.00 95.75 184 GLY A CA 1
ATOM 1448 C C . GLY A 1 184 ? -18.907 -4.159 2.506 1.00 95.75 184 GLY A C 1
ATOM 1449 O O . GLY A 1 184 ? -19.592 -3.678 3.399 1.00 95.75 184 GLY A O 1
ATOM 1450 N N . GLY A 1 185 ? -18.513 -5.438 2.552 1.00 94.56 185 GLY A N 1
ATOM 1451 C CA . GLY A 1 185 ? -18.804 -6.317 3.694 1.00 94.56 185 GLY A CA 1
ATOM 1452 C C . GLY A 1 185 ? -17.788 -6.247 4.839 1.00 94.56 185 GLY A C 1
ATOM 1453 O O . GLY A 1 185 ? -18.049 -6.782 5.918 1.00 94.56 185 GLY A O 1
ATOM 1454 N N . LEU A 1 186 ? -16.625 -5.645 4.596 1.00 98.19 186 LEU A N 1
ATOM 1455 C CA . LEU A 1 186 ? -15.489 -5.582 5.518 1.00 98.19 186 LEU A CA 1
ATOM 1456 C C . LEU A 1 186 ? -15.442 -4.265 6.290 1.00 98.19 186 LEU A C 1
ATOM 1458 O O . LEU A 1 186 ? -14.946 -4.222 7.417 1.00 98.19 186 LEU A O 1
ATOM 1462 N N . ILE A 1 187 ? -15.958 -3.204 5.680 1.00 97.75 187 ILE A N 1
ATOM 1463 C CA . ILE A 1 187 ? -16.006 -1.871 6.259 1.00 97.75 187 ILE A CA 1
ATOM 1464 C C . ILE A 1 187 ? -17.076 -1.758 7.347 1.00 97.75 187 ILE A C 1
ATOM 1466 O O . ILE A 1 187 ? -18.121 -2.406 7.269 1.00 97.75 187 ILE A O 1
ATOM 1470 N N . LYS A 1 188 ? -16.799 -0.954 8.376 1.00 96.44 188 LYS A N 1
ATOM 1471 C CA . LYS A 1 188 ? -17.772 -0.628 9.415 1.00 96.44 188 LYS A CA 1
ATOM 1472 C C . LYS A 1 188 ? -18.887 0.276 8.899 1.00 96.44 188 LYS A C 1
ATOM 1474 O O . LYS A 1 188 ? -18.662 1.100 8.011 1.00 96.44 188 LYS A O 1
ATOM 1479 N N . ASP A 1 189 ? -20.054 0.201 9.532 1.00 94.12 189 ASP A N 1
ATOM 1480 C CA . ASP A 1 189 ? -21.096 1.214 9.353 1.00 94.12 189 ASP A CA 1
ATOM 1481 C C . ASP A 1 189 ? -20.543 2.612 9.676 1.00 94.12 189 ASP A C 1
ATOM 1483 O O . ASP A 1 189 ? -20.028 2.873 10.765 1.00 94.12 189 ASP A O 1
ATOM 1487 N N . GLY A 1 190 ? -20.634 3.519 8.701 1.00 92.62 190 GLY A N 1
ATOM 1488 C CA . GLY A 1 190 ? -20.071 4.865 8.798 1.00 92.62 190 GLY A CA 1
ATOM 1489 C C . GLY A 1 190 ? -18.552 4.952 8.603 1.00 92.62 190 GLY A C 1
ATOM 1490 O O . GLY A 1 190 ? -18.001 6.023 8.856 1.00 92.62 190 GLY A O 1
ATOM 1491 N N . GLY A 1 191 ? -17.884 3.873 8.180 1.00 95.50 191 GLY A N 1
ATOM 1492 C CA . GLY A 1 191 ? -16.490 3.889 7.731 1.00 95.50 191 GLY A CA 1
ATOM 1493 C C . GLY A 1 191 ? -16.322 4.503 6.336 1.00 95.50 191 GLY A C 1
ATOM 1494 O O . GLY A 1 191 ? -17.298 4.766 5.630 1.00 95.50 191 GLY A O 1
ATOM 1495 N N . VAL A 1 192 ? -15.069 4.718 5.926 1.00 96.88 192 VAL A N 1
ATOM 1496 C CA . VAL A 1 192 ? -14.728 5.304 4.616 1.00 96.88 192 VAL A CA 1
ATOM 1497 C C . VAL A 1 192 ? -14.217 4.257 3.626 1.00 96.88 192 VAL A C 1
ATOM 1499 O O . VAL A 1 192 ? -13.209 3.601 3.874 1.00 96.88 192 VAL A O 1
ATOM 1502 N N . LEU A 1 193 ? -14.895 4.121 2.485 1.00 97.00 193 LEU A N 1
ATOM 1503 C CA . LEU A 1 193 ? -14.398 3.381 1.323 1.00 97.00 193 LEU A CA 1
ATOM 1504 C C . LEU A 1 193 ? -13.946 4.392 0.267 1.00 97.00 193 LEU A C 1
ATOM 1506 O O . LEU A 1 193 ? -14.751 5.196 -0.202 1.00 97.00 193 LEU A O 1
ATOM 1510 N N . CYS A 1 194 ? -12.669 4.359 -0.093 1.00 95.19 194 CYS A N 1
ATOM 1511 C CA . CYS A 1 194 ? -12.072 5.218 -1.112 1.00 95.19 194 CYS A CA 1
ATOM 1512 C C . CYS A 1 194 ? -11.051 4.435 -1.953 1.00 95.19 194 CYS A C 1
ATOM 1514 O O . CYS A 1 194 ? -10.841 3.242 -1.736 1.00 95.19 194 CYS A O 1
ATOM 1516 N N . GLY A 1 195 ? -10.445 5.081 -2.944 1.00 92.94 195 GLY A N 1
ATOM 1517 C CA . GLY A 1 195 ? -9.511 4.425 -3.853 1.00 92.94 1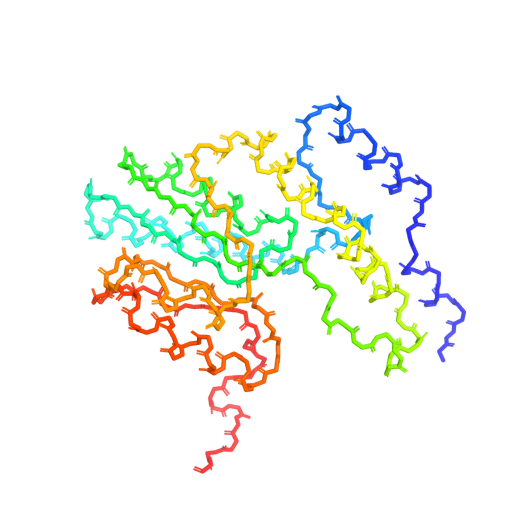95 GLY A CA 1
ATOM 1518 C C . GLY A 1 195 ? -8.911 5.376 -4.877 1.00 92.94 195 GLY A C 1
ATOM 1519 O O . GLY A 1 195 ? -9.173 6.582 -4.824 1.00 92.94 195 GLY A O 1
ATOM 1520 N N . ASP A 1 196 ? -8.108 4.819 -5.776 1.00 88.38 196 ASP A N 1
ATOM 1521 C CA . ASP A 1 196 ? -7.544 5.514 -6.937 1.00 88.38 196 ASP A CA 1
ATOM 1522 C C . ASP A 1 196 ? -8.472 5.400 -8.167 1.00 88.38 196 ASP A C 1
ATOM 1524 O O . ASP A 1 196 ? -9.637 5.015 -8.045 1.00 88.38 196 ASP A O 1
ATOM 1528 N N . ASP A 1 197 ? -7.981 5.773 -9.352 1.00 83.12 197 ASP A N 1
ATOM 1529 C CA . ASP A 1 197 ? -8.643 5.576 -10.657 1.00 83.12 197 ASP A CA 1
ATOM 1530 C C . ASP A 1 197 ? -9.928 6.375 -10.938 1.00 83.12 197 ASP A C 1
ATOM 1532 O O . ASP A 1 197 ? -10.661 6.086 -11.892 1.00 83.12 197 ASP A O 1
ATOM 1536 N N . LEU A 1 198 ? -10.217 7.427 -10.164 1.00 84.06 198 LEU A N 1
ATOM 1537 C CA . LEU A 1 198 ? -11.298 8.357 -10.503 1.00 84.06 198 LEU A CA 1
ATOM 1538 C C . LEU A 1 198 ? -10.846 9.368 -11.568 1.00 84.06 198 LEU A C 1
ATOM 1540 O O . LEU A 1 198 ? -10.472 10.497 -11.260 1.00 84.06 198 LEU A O 1
ATOM 1544 N N . GLU A 1 199 ? -10.935 8.968 -12.834 1.00 81.19 199 GLU A N 1
ATOM 1545 C CA . GLU A 1 199 ? -10.558 9.811 -13.981 1.00 81.19 199 GLU A CA 1
ATOM 1546 C C . GLU A 1 199 ? -11.630 10.842 -14.369 1.00 81.19 199 GLU A C 1
ATOM 1548 O O . GLU A 1 199 ? -11.322 11.902 -14.911 1.00 81.19 199 GLU A O 1
ATOM 1553 N N . ARG A 1 200 ? -12.910 10.525 -14.137 1.00 82.62 200 ARG A N 1
ATOM 1554 C CA . ARG A 1 200 ? -14.057 11.374 -14.495 1.00 82.62 200 ARG A CA 1
ATOM 1555 C C . ARG A 1 200 ? -15.088 11.375 -13.380 1.00 82.62 200 ARG A C 1
ATOM 1557 O O . ARG A 1 200 ? -15.421 10.329 -12.829 1.00 82.62 200 ARG A O 1
ATOM 1564 N N . GLN A 1 201 ? -15.631 12.546 -13.087 1.00 86.00 201 GLN A N 1
ATOM 1565 C CA . GLN A 1 201 ? -16.747 12.722 -12.172 1.00 86.00 201 GLN A CA 1
ATOM 1566 C C . GLN A 1 201 ? -18.049 12.221 -12.802 1.00 86.00 201 GLN A C 1
ATOM 1568 O O . GLN A 1 201 ? -18.207 12.185 -14.022 1.00 86.00 201 GLN A O 1
ATOM 1573 N N . SER A 1 202 ? -19.029 11.881 -11.966 1.00 82.75 202 SER A N 1
ATOM 1574 C CA . SER A 1 202 ? -20.327 11.372 -12.430 1.00 82.75 202 SER A CA 1
ATOM 1575 C C . SER A 1 202 ? -21.072 12.343 -13.352 1.00 82.75 202 SER A C 1
ATOM 1577 O O . SER A 1 202 ? -21.801 11.902 -14.231 1.00 82.75 202 SER A O 1
ATOM 1579 N N . PHE A 1 203 ? -20.874 13.655 -13.185 1.00 87.75 203 PHE A N 1
ATOM 1580 C CA . PHE A 1 203 ? -21.459 14.678 -14.059 1.00 87.75 203 PHE A CA 1
ATOM 1581 C C . PHE A 1 203 ? -20.714 14.845 -15.391 1.00 87.75 203 PHE A C 1
ATOM 1583 O O . PHE A 1 203 ? -21.208 15.529 -16.283 1.00 87.75 203 PHE A O 1
ATOM 1590 N N . GLU A 1 204 ? -19.518 14.267 -15.524 1.00 88.31 204 GLU A N 1
ATOM 1591 C CA . GLU A 1 204 ? -18.713 14.331 -16.744 1.00 88.31 204 GLU A CA 1
ATOM 1592 C C . GLU A 1 204 ? -19.005 13.169 -17.688 1.00 88.31 204 GLU A C 1
ATOM 1594 O O . GLU A 1 204 ? -18.495 13.180 -18.804 1.00 88.31 204 GLU A O 1
ATOM 1599 N N . ILE A 1 205 ? -19.779 12.168 -17.268 1.00 85.50 205 ILE A N 1
ATOM 1600 C CA . ILE A 1 205 ? -20.155 11.005 -18.076 1.00 85.50 205 ILE A CA 1
ATOM 1601 C C . ILE A 1 205 ? -21.654 11.038 -18.383 1.00 85.50 205 ILE A C 1
ATOM 1603 O O . ILE A 1 205 ? -22.450 11.503 -17.568 1.00 85.50 205 ILE A O 1
ATOM 1607 N N . ASP A 1 206 ? -22.042 10.541 -19.558 1.00 81.88 206 ASP A N 1
ATOM 1608 C CA . ASP A 1 206 ? -23.457 10.388 -19.895 1.00 81.88 206 ASP A CA 1
ATOM 1609 C C . ASP A 1 206 ? -24.113 9.423 -18.899 1.00 81.88 206 ASP A C 1
ATOM 1611 O O . ASP A 1 206 ? -23.547 8.374 -18.571 1.00 81.88 206 ASP A O 1
ATOM 1615 N N . GLN A 1 207 ? -25.299 9.777 -18.397 1.00 73.44 207 GLN A N 1
ATOM 1616 C CA . GLN A 1 207 ? -26.071 8.862 -17.560 1.00 73.44 207 GLN A CA 1
ATOM 1617 C C . GLN A 1 207 ? -26.506 7.669 -18.421 1.00 73.44 207 GLN A C 1
ATOM 1619 O O . GLN A 1 207 ? -27.170 7.857 -19.442 1.00 73.44 207 GLN A O 1
ATOM 1624 N N . ALA A 1 208 ? -26.063 6.473 -18.027 1.00 62.81 208 ALA A N 1
ATOM 1625 C CA . ALA A 1 208 ? -26.385 5.207 -18.681 1.00 62.81 208 ALA A CA 1
ATOM 1626 C C . ALA A 1 208 ? -27.837 4.773 -18.434 1.00 62.81 208 ALA A C 1
ATOM 1628 O O . ALA A 1 208 ? -28.344 5.019 -17.314 1.00 62.81 208 ALA A O 1
#

Solvent-accessible surface area (backbone atoms only — not comparable to full-atom values): 11759 Å² total; per-residue (Å²): 134,64,74,73,70,69,61,76,67,58,81,48,74,66,44,52,51,52,50,49,49,23,61,76,68,54,40,55,70,66,48,61,62,58,52,34,54,75,85,63,78,68,54,56,58,55,53,31,52,48,48,42,52,53,45,63,72,69,51,80,58,62,52,29,35,37,35,30,38,45,75,34,29,69,64,57,48,44,54,50,50,28,41,68,76,64,40,97,35,75,50,37,37,38,33,33,29,51,68,54,66,80,73,65,52,85,83,45,77,86,45,60,58,57,48,46,38,34,50,22,24,68,68,41,51,38,51,54,42,17,55,48,23,36,45,46,68,70,35,60,92,40,48,46,82,43,82,31,48,61,86,69,46,53,81,75,50,67,60,57,60,22,45,32,38,38,43,52,60,58,93,47,70,72,49,44,53,50,50,54,61,55,44,64,54,25,36,28,92,91,39,48,81,52,61,62,90,79,86,69,58,78,88,76,45,84,88,128

Radius of gyration: 18.04 Å; Cα contacts (8 Å, |Δi|>4): 312; chains: 1; bounding box: 50×30×53 Å

Secondary structure (DSSP, 8-state):
--THHHHTTS--HHHHHHHHHHHHTT----STGGG---S-HHHHHHHHHHHHHHHHHH-SS--EEEEE--TTSHHHHHHHHHHHHH--S--EEEEEE--S----TTT-TT-HHHHHHHHHHHTSHHHHHHHHHHHHTT-TTTEEEEES-HHHHGGGSPTT-EEEEEE-S--SHHHHHHHHHHHTTTEEEEEEEEES---S-GGGS---

Foldseek 3Di:
DDPVVLVVLDQDPVQVVVVVVCLVVLAADCTNQLNNPDDDPVVLVVLLVVLLVLLVVVPQEEAEEEEEDQFLNPSVLSNQVSCVVRHPHQYAYEYEAQLAADDPCVVVVSRPSSVSNNVCSHVVVRVVSSCSNCVSSVNNVRYHYDHDHLVVVLVVADFQAHLEYEYEYDLDPVSSVVNQVSVNRRHHDNGYYYYDNCPDDPVRDDDD

Sequence (208 aa):
MSQGAREANRVTPLDVEYYQFCREQLRPYFGRVMWASQGLPLRHVVMQELVRLEASRQGAGPFHILEVGSWAGGSAITWAEALTRHHRANGRVVCVDPWKPYFDVKKRPDAAVYREMSDALANDTIYELFLHNITTAGHAGLVLPLRGTATAMLPALPRNYFDLVFVDGDHSYAAVLADIRAAGGLIKDGGVLCGDDLERQSFEIDQA

Mean predicted aligned error: 5.73 Å

pLDDT: mean 89.81, std 12.71, range [36.78, 98.81]

Nearest PDB structures (foldseek):
  4x7u-assembly1_B  TM=7.654E-01  e=4.481E-05  Micromonospora griseorubida
  4ce0-assembly1_A-2  TM=6.525E-01  e=3.983E-05  Saccharopolyspora spinosa
  4x7v-assembly1_A  TM=7.212E-01  e=1.456E-04  Micromonospora griseorubida
  2f8l-assembly1_A  TM=5.612E-01  e=1.934E-02  Listeria monocytogenes
  5b3g-assembly1_B  TM=3.526E-01  e=1.823E-02  Arabidopsis thaliana